Protein AF-A0AAP2KT95-F1 (afdb_monomer_lite)

Sequence (264 aa):
MSSPNLQEINRRLAAVGLPVNLNPQTAAKLKEAAPRERVLNALSRVEQANDAGARAFLDKTLQAAGLLGAANDAPPPQPVQQAPEPPPMDPEPAPPRDTRQNRSAQGNGQQQRARPPQHHVYGGKAALTFELDETTAGIPTVALDGANSVGERKYDWGSKVRIQFTTRELPVVAAVFLGIMPECSFQNHGPANDKGFSIAWQPERQAFFVKVWQGKGNLRAVPMPREDAFYVAQIVIRAIQQGSPARLDTAGTIACIRAFYGRS

Foldseek 3Di:
DDDDDQVRLQVLCVVLVNRFDDDVVLVVLLCVLDPPVLLVVLSVCCVPPVDPVSVVSNVVSCVSSVRPDDPDDDDDDDDDDDDDDDDDDDDDDDDDDDDDDDDPPPPPPPPPPPAFDKFKADDPFKIWMWTFDADPVRQTWIKIKMFTDPDDVRTDSVPIDIDTADLVCLLVLLCCLVVLDQKDKDFLDDPVRFKIKMWGQDPVVQWIWIWIAGHPPGIGIGTHHNVRSVSSSVSSLVSNLVNDPVNDDSVRSVVVSCVPRNPD

Structure (mmCIF, N/CA/C/O backbone):
data_AF-A0AAP2KT95-F1
#
_entry.id   AF-A0AAP2KT95-F1
#
loop_
_atom_site.group_PDB
_atom_site.id
_atom_site.type_symbol
_atom_site.label_atom_id
_atom_site.label_alt_id
_atom_site.label_comp_id
_atom_site.label_asym_id
_atom_site.label_entity_id
_atom_site.label_seq_id
_atom_site.pdbx_PDB_ins_code
_atom_site.Cartn_x
_atom_site.Cartn_y
_atom_site.Cartn_z
_atom_site.occupancy
_atom_site.B_iso_or_equiv
_atom_site.auth_seq_id
_atom_site.auth_comp_id
_atom_site.auth_asym_id
_atom_site.auth_atom_id
_atom_site.pdbx_PDB_model_num
ATOM 1 N N . MET A 1 1 ? -33.988 -37.207 6.143 1.00 45.59 1 MET A N 1
ATOM 2 C CA . MET A 1 1 ? -32.554 -36.972 5.864 1.00 45.59 1 MET A CA 1
ATOM 3 C C . MET A 1 1 ? -31.784 -37.240 7.145 1.00 45.59 1 MET A C 1
ATOM 5 O O . MET A 1 1 ? -32.067 -36.588 8.142 1.00 45.59 1 MET A O 1
ATOM 9 N N . SER A 1 2 ? -30.906 -38.243 7.162 1.00 50.22 2 SER A N 1
ATOM 10 C CA . SER A 1 2 ? -30.147 -38.615 8.363 1.00 50.22 2 SER A CA 1
ATOM 11 C C . SER A 1 2 ? -29.224 -37.473 8.783 1.00 50.22 2 SER A C 1
ATOM 13 O O . SER A 1 2 ? -28.498 -36.929 7.951 1.00 50.22 2 SER A O 1
ATOM 15 N N . SER A 1 3 ? -29.261 -37.082 10.058 1.00 61.41 3 SER A N 1
ATOM 16 C CA . SER A 1 3 ? -28.379 -36.034 10.573 1.00 61.41 3 SER A CA 1
ATOM 17 C C . SER A 1 3 ? -26.913 -36.455 10.397 1.00 61.41 3 SER A C 1
ATOM 19 O O . SER A 1 3 ? -26.565 -37.574 10.781 1.00 61.41 3 SER A O 1
ATOM 21 N N . PRO A 1 4 ? -26.038 -35.592 9.847 1.00 71.31 4 PRO A N 1
ATOM 22 C CA . PRO A 1 4 ? -24.641 -35.947 9.615 1.00 71.31 4 PRO A CA 1
ATOM 23 C C . PRO A 1 4 ? -23.955 -36.290 10.941 1.00 71.31 4 PRO A C 1
ATOM 25 O O . PRO A 1 4 ? -24.127 -35.578 11.936 1.00 71.31 4 PRO A O 1
ATOM 28 N N . ASN A 1 5 ? -23.204 -37.393 10.967 1.00 81.25 5 ASN A N 1
ATOM 29 C CA . ASN A 1 5 ? -22.424 -37.807 12.134 1.00 81.25 5 ASN A CA 1
ATOM 30 C C . ASN A 1 5 ? -21.192 -36.887 12.324 1.00 81.25 5 ASN A C 1
ATOM 32 O O . ASN A 1 5 ? -20.892 -36.047 11.477 1.00 81.25 5 ASN A O 1
ATOM 36 N N . LEU A 1 6 ? -20.491 -36.987 13.459 1.00 77.62 6 LEU A N 1
ATOM 37 C CA . LEU A 1 6 ? -19.371 -36.078 13.771 1.00 77.62 6 LEU A CA 1
ATOM 38 C C . LEU A 1 6 ? -18.201 -36.194 12.781 1.00 77.62 6 LEU A C 1
ATOM 40 O O . LEU A 1 6 ? -17.580 -35.185 12.457 1.00 77.62 6 LEU A O 1
ATOM 44 N N . GLN A 1 7 ? -17.938 -37.396 12.259 1.00 76.38 7 GLN A N 1
ATOM 45 C CA . GLN A 1 7 ? -16.903 -37.617 11.246 1.00 76.38 7 GLN A CA 1
ATOM 46 C C . GLN A 1 7 ? -17.234 -36.888 9.938 1.00 76.38 7 GLN A C 1
ATOM 48 O O . GLN A 1 7 ? -16.360 -36.259 9.344 1.00 76.38 7 GLN A O 1
ATOM 53 N N . GLU A 1 8 ? 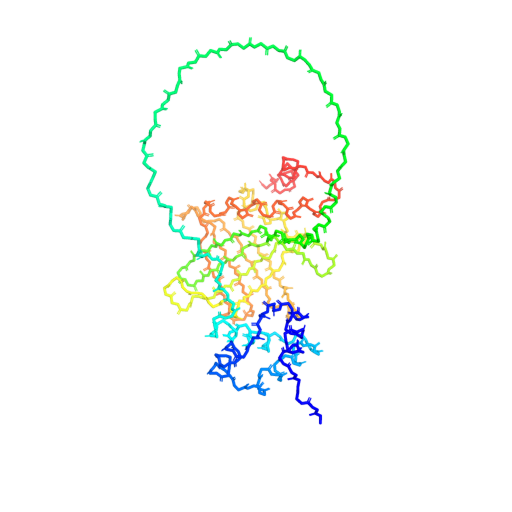-18.504 -36.901 9.537 1.00 78.38 8 GLU A N 1
ATOM 54 C CA . GLU A 1 8 ? -18.981 -36.191 8.353 1.00 78.38 8 GLU A CA 1
ATOM 55 C C . GLU A 1 8 ? -18.841 -34.670 8.503 1.00 78.38 8 GLU A C 1
ATOM 57 O O . GLU A 1 8 ? -18.412 -33.985 7.576 1.00 78.38 8 GLU A O 1
ATOM 62 N N . ILE A 1 9 ? -19.134 -34.133 9.690 1.00 79.62 9 ILE A N 1
ATOM 63 C CA . ILE A 1 9 ? -18.979 -32.700 9.977 1.00 79.62 9 ILE A CA 1
ATOM 64 C C . ILE A 1 9 ? -17.497 -32.295 9.945 1.00 79.62 9 ILE A C 1
ATOM 66 O O . ILE A 1 9 ? -17.172 -31.271 9.351 1.00 79.62 9 ILE A O 1
ATOM 70 N N . ASN A 1 10 ? -16.593 -33.107 10.506 1.00 77.81 10 ASN A N 1
ATOM 71 C CA . ASN A 1 10 ? -15.149 -32.848 10.441 1.00 77.81 10 ASN A CA 1
ATOM 72 C C . ASN A 1 10 ? -14.631 -32.841 9.002 1.00 77.81 10 ASN A C 1
ATOM 74 O O . ASN A 1 10 ? -13.861 -31.958 8.632 1.00 77.81 10 ASN A O 1
ATOM 78 N N . ARG A 1 11 ? -15.084 -33.789 8.172 1.00 81.06 11 ARG A N 1
ATOM 79 C CA . ARG A 1 11 ? -14.712 -33.851 6.754 1.00 81.06 11 ARG A CA 1
ATOM 80 C C . ARG A 1 11 ? -15.143 -32.591 6.006 1.00 81.06 11 ARG A C 1
ATOM 82 O O . ARG A 1 11 ? -14.359 -32.030 5.247 1.00 81.06 11 ARG A O 1
ATOM 89 N N . ARG A 1 12 ? -16.370 -32.134 6.247 1.00 82.00 12 ARG A N 1
ATOM 90 C CA . ARG A 1 12 ? -16.926 -30.927 5.627 1.00 82.00 12 ARG A CA 1
ATOM 91 C C . ARG A 1 12 ? -16.227 -29.651 6.100 1.00 82.00 12 ARG A C 1
ATOM 93 O O . ARG A 1 12 ? -15.880 -28.805 5.284 1.00 82.00 12 ARG A O 1
ATOM 100 N N . LEU A 1 13 ? -15.929 -29.544 7.395 1.00 80.31 13 LEU A N 1
ATOM 101 C CA . LEU A 1 13 ? -15.146 -28.432 7.945 1.00 80.31 13 LEU A CA 1
ATOM 102 C C . LEU A 1 13 ? -13.721 -28.400 7.368 1.00 80.31 13 LEU A C 1
ATOM 104 O O . LEU A 1 13 ? -13.250 -27.342 6.953 1.00 80.31 13 LEU A O 1
ATOM 108 N N . ALA A 1 14 ? -13.070 -29.556 7.232 1.00 78.56 14 ALA A N 1
ATOM 109 C CA . ALA A 1 14 ? -11.768 -29.657 6.578 1.00 78.56 14 ALA A CA 1
ATOM 110 C C . ALA A 1 14 ? -11.824 -29.267 5.088 1.00 78.56 14 ALA A C 1
ATOM 112 O O . ALA A 1 14 ? -10.927 -28.572 4.615 1.00 78.56 14 ALA A O 1
ATOM 113 N N . ALA A 1 15 ? -12.886 -29.645 4.365 1.00 77.06 15 ALA A N 1
ATOM 114 C CA . ALA A 1 15 ? -13.078 -29.290 2.955 1.00 77.06 15 ALA A CA 1
ATOM 115 C C . ALA A 1 15 ? -13.217 -27.775 2.739 1.00 77.06 15 ALA A C 1
ATOM 117 O O . ALA A 1 15 ? -12.754 -27.252 1.728 1.00 77.06 15 ALA A O 1
ATOM 118 N N . VAL A 1 16 ? -13.780 -27.054 3.714 1.00 76.75 16 VAL A N 1
ATOM 119 C CA . VAL A 1 16 ? -13.810 -25.586 3.705 1.00 76.75 16 VAL A CA 1
ATOM 120 C C . VAL A 1 16 ? -12.562 -24.966 4.342 1.00 76.75 16 VAL A C 1
ATOM 122 O O . VAL A 1 16 ? -12.533 -23.762 4.553 1.00 76.75 16 VAL A O 1
ATOM 125 N N . GLY A 1 17 ? -11.501 -25.720 4.635 1.00 72.50 17 GLY A N 1
ATOM 126 C CA . GLY A 1 17 ? -10.245 -25.180 5.173 1.00 72.50 17 GLY A CA 1
ATOM 127 C C . GLY A 1 17 ? -10.292 -24.812 6.660 1.00 72.50 17 GLY A C 1
ATOM 128 O O . GLY A 1 17 ? -9.500 -23.984 7.101 1.00 72.50 17 GLY A O 1
ATOM 129 N N . LEU A 1 18 ? -11.208 -25.416 7.422 1.00 78.75 18 LEU A N 1
ATOM 130 C CA . LEU A 1 18 ? -11.305 -25.326 8.882 1.00 78.75 18 LEU A CA 1
ATOM 131 C C . LEU A 1 18 ? -11.021 -26.705 9.499 1.00 78.75 18 LEU A C 1
ATOM 133 O O . LEU A 1 18 ? -11.955 -27.411 9.885 1.00 78.75 18 LEU A O 1
ATOM 137 N N . PRO A 1 19 ? -9.751 -27.149 9.561 1.00 72.38 19 PRO A N 1
ATOM 138 C CA . PRO A 1 19 ? -9.420 -28.459 10.101 1.00 72.38 19 PRO A CA 1
ATOM 139 C C . PRO A 1 19 ? -9.606 -28.457 11.622 1.00 72.38 19 PRO A C 1
ATOM 141 O O . PRO A 1 19 ? -8.730 -28.038 12.374 1.00 72.38 19 PRO A O 1
ATOM 144 N N . VAL A 1 20 ? -10.761 -28.937 12.076 1.00 76.25 20 VAL A N 1
ATOM 145 C CA . VAL A 1 20 ? -11.059 -29.153 13.495 1.00 76.25 20 VAL A CA 1
ATOM 146 C C . VAL A 1 20 ? -11.324 -30.627 13.758 1.00 76.25 20 VAL A C 1
ATOM 148 O O . VAL A 1 20 ? -11.855 -31.343 12.910 1.00 76.25 20 VAL A O 1
ATOM 151 N N . ASN A 1 21 ? -10.958 -31.085 14.952 1.00 76.44 21 ASN A N 1
ATOM 152 C CA . ASN A 1 21 ? -11.236 -32.445 15.392 1.00 76.44 21 ASN A CA 1
ATOM 153 C C . ASN A 1 21 ? -12.423 -32.444 16.363 1.00 76.44 21 ASN A C 1
ATOM 155 O O . ASN A 1 21 ? -12.238 -32.386 17.579 1.00 76.44 21 ASN A O 1
ATOM 159 N N . LEU A 1 22 ? -13.650 -32.482 15.829 1.00 77.06 22 LEU A N 1
ATOM 160 C CA . LEU A 1 22 ? -14.849 -32.647 16.647 1.00 77.06 22 LEU A CA 1
ATOM 161 C C . LEU A 1 22 ? -14.957 -34.095 17.132 1.00 77.06 22 LEU A C 1
ATOM 163 O O . LEU A 1 22 ? -15.284 -35.010 16.377 1.00 77.06 22 LEU A O 1
ATOM 167 N N . ASN A 1 23 ? -14.725 -34.268 18.423 1.00 79.56 23 ASN A N 1
ATOM 168 C CA . ASN A 1 23 ? -15.052 -35.439 19.227 1.00 79.56 23 ASN A CA 1
ATOM 169 C C . ASN A 1 23 ? -16.277 -35.122 20.124 1.00 79.56 23 ASN A C 1
ATOM 171 O O . ASN A 1 23 ? -16.727 -33.975 20.167 1.00 79.56 23 ASN A O 1
ATOM 175 N N . PRO A 1 24 ? -16.854 -36.091 20.856 1.00 74.31 24 PRO A N 1
ATOM 176 C CA . PRO A 1 24 ? -18.034 -35.837 21.691 1.00 74.31 24 PRO A CA 1
ATOM 177 C C . PRO A 1 24 ? -17.865 -34.699 22.719 1.00 74.31 24 PRO A C 1
ATOM 179 O O . PRO A 1 24 ? -18.823 -33.978 22.989 1.00 74.31 24 PRO A O 1
ATOM 182 N N . GLN A 1 25 ? -16.652 -34.492 23.242 1.00 70.31 25 GLN A N 1
ATOM 183 C CA . GLN A 1 25 ? -16.337 -33.462 24.242 1.00 70.31 25 GLN A CA 1
ATOM 184 C C . GLN A 1 25 ? -16.260 -32.057 23.620 1.00 70.31 25 GLN A C 1
ATOM 186 O O . GLN A 1 25 ? -16.824 -31.098 24.138 1.00 70.31 25 GLN A O 1
ATOM 191 N N . THR A 1 26 ? -15.606 -31.928 22.470 1.00 74.19 26 THR A N 1
ATOM 192 C CA . THR A 1 26 ? -15.491 -30.666 21.715 1.00 74.19 26 THR A CA 1
ATOM 193 C C . THR A 1 26 ? -16.794 -30.305 21.005 1.00 74.19 26 THR A C 1
ATOM 195 O O . THR A 1 26 ? -17.131 -29.130 20.894 1.00 74.19 26 THR A O 1
ATOM 198 N N . ALA A 1 27 ? -17.594 -31.300 20.615 1.00 74.38 27 ALA A N 1
ATOM 199 C CA . ALA A 1 27 ? -18.950 -31.097 20.121 1.00 74.38 27 ALA A CA 1
ATOM 200 C C . ALA A 1 27 ? -19.897 -30.553 21.207 1.00 74.38 27 ALA A C 1
ATOM 202 O O . ALA A 1 27 ? -20.825 -29.821 20.871 1.00 74.38 27 ALA A O 1
ATOM 203 N N . ALA A 1 28 ? -19.679 -30.879 22.488 1.00 74.38 28 ALA A N 1
ATOM 204 C CA . ALA A 1 28 ? -20.425 -30.283 23.598 1.00 74.38 28 ALA A CA 1
ATOM 205 C C . ALA A 1 28 ? -20.071 -28.796 23.770 1.00 74.38 28 ALA A C 1
ATOM 207 O O . ALA A 1 28 ? -20.968 -27.959 23.752 1.00 74.38 28 ALA A O 1
ATOM 208 N N . LYS A 1 29 ? -18.774 -28.456 23.768 1.00 75.62 29 LYS A N 1
ATOM 209 C CA . LYS A 1 29 ? -18.297 -27.058 23.781 1.00 75.62 29 LYS A CA 1
ATOM 210 C C . LYS A 1 29 ? -18.796 -26.252 22.577 1.00 75.62 29 LYS A C 1
ATOM 212 O O . LYS A 1 29 ? -19.160 -25.088 22.694 1.00 75.62 29 LYS A O 1
ATOM 217 N N . LEU A 1 30 ? -18.873 -26.884 21.404 1.00 77.38 30 LEU A N 1
ATOM 218 C CA . LEU A 1 30 ? -19.418 -26.247 20.206 1.00 77.38 30 LEU A CA 1
ATOM 219 C C . LEU A 1 30 ? -20.927 -25.983 20.321 1.00 77.38 30 LEU A C 1
ATOM 221 O O . LEU A 1 30 ? -21.394 -24.952 19.845 1.00 77.38 30 LEU A O 1
ATOM 225 N N . LYS A 1 31 ? -21.684 -26.882 20.966 1.00 79.25 31 LYS A N 1
ATOM 226 C CA . LYS A 1 31 ? -23.115 -26.674 21.245 1.00 79.25 31 LYS A CA 1
ATOM 227 C C . LYS A 1 31 ? -23.355 -25.522 22.221 1.00 79.25 31 LYS A C 1
ATOM 229 O O . LYS A 1 31 ? -24.361 -24.835 22.075 1.00 79.25 31 LYS A O 1
ATOM 234 N N . GLU A 1 32 ? -22.453 -25.313 23.178 1.00 75.56 32 GLU A N 1
ATOM 235 C CA . GLU A 1 32 ? -22.491 -24.160 24.090 1.00 75.56 32 GLU A CA 1
ATOM 236 C C . GLU A 1 32 ? -22.240 -22.842 23.341 1.00 75.56 32 GLU A C 1
ATOM 238 O O . GLU A 1 32 ? -22.872 -21.832 23.643 1.00 75.56 32 GLU A O 1
ATOM 243 N N . ALA A 1 33 ? -21.377 -22.857 22.318 1.00 72.75 33 ALA A N 1
ATOM 244 C CA . ALA A 1 33 ? -21.069 -21.682 21.502 1.00 72.75 33 ALA A CA 1
ATOM 245 C C . ALA A 1 33 ? -22.145 -21.362 20.442 1.00 72.75 33 ALA A C 1
ATOM 247 O O . ALA A 1 33 ? -22.408 -20.188 20.166 1.00 72.75 33 ALA A O 1
ATOM 248 N N . ALA A 1 34 ? -22.767 -22.374 19.825 1.00 78.69 34 ALA A N 1
ATOM 249 C CA . ALA A 1 34 ? -23.879 -22.181 18.894 1.00 78.69 34 ALA A CA 1
ATOM 250 C C . ALA A 1 34 ? -24.763 -23.434 18.716 1.00 78.69 34 ALA A C 1
ATOM 252 O O . ALA A 1 34 ? -24.266 -24.564 18.722 1.00 78.69 34 ALA A O 1
ATOM 253 N N . PRO A 1 35 ? -26.068 -23.259 18.415 1.00 80.31 35 PRO A N 1
ATOM 254 C CA . PRO A 1 35 ? -26.949 -24.369 18.064 1.00 80.31 35 PRO A CA 1
ATOM 255 C C . PRO A 1 35 ? -26.437 -25.146 16.845 1.00 80.31 35 PRO A C 1
ATOM 257 O O . PRO A 1 35 ? -26.054 -24.556 15.830 1.00 80.31 35 PRO A O 1
ATOM 260 N N . ARG A 1 36 ? -26.502 -26.483 16.911 1.00 77.62 36 ARG A N 1
ATOM 261 C CA . ARG A 1 36 ? -26.002 -27.400 15.866 1.00 77.62 36 ARG A CA 1
ATOM 262 C C . ARG A 1 36 ? -26.537 -27.069 14.469 1.00 77.62 36 ARG A C 1
ATOM 264 O O . ARG A 1 36 ? -25.778 -27.084 13.506 1.00 77.62 36 ARG A O 1
ATOM 271 N N . GLU A 1 37 ? -27.824 -26.759 14.354 1.00 77.94 37 GLU A N 1
ATOM 272 C CA . GLU A 1 37 ? -28.467 -26.422 13.075 1.00 77.94 37 GLU A CA 1
ATOM 273 C C . GLU A 1 37 ? -27.867 -25.169 12.443 1.00 77.94 37 GLU A C 1
ATOM 275 O O . GLU A 1 37 ? -27.657 -25.103 11.235 1.00 77.94 37 GLU A O 1
ATOM 280 N N . ARG A 1 38 ? -27.506 -24.192 13.276 1.00 77.62 38 ARG A N 1
ATOM 281 C CA . ARG A 1 38 ? -26.916 -22.934 12.834 1.00 77.62 38 ARG A CA 1
ATOM 282 C C . ARG A 1 38 ? -25.501 -23.140 12.285 1.00 77.62 38 ARG A C 1
ATOM 284 O O . ARG A 1 38 ? -25.145 -22.523 11.285 1.00 77.62 38 ARG A O 1
ATOM 291 N N . VAL A 1 39 ? -24.735 -24.055 12.885 1.00 81.44 39 VAL A N 1
ATOM 292 C CA . VAL A 1 39 ? -23.413 -24.482 12.392 1.00 81.44 39 VAL A CA 1
ATOM 293 C C . VAL A 1 39 ? -23.537 -25.234 11.063 1.00 81.44 39 VAL A C 1
ATOM 295 O O . VAL A 1 39 ? -22.799 -24.941 10.128 1.00 81.44 39 VAL A O 1
ATOM 298 N N . LEU A 1 40 ? -24.503 -26.150 10.934 1.00 82.06 40 LEU A N 1
ATOM 299 C CA . LEU A 1 40 ? -24.726 -26.907 9.693 1.00 82.06 40 LEU A CA 1
ATOM 300 C C . LEU A 1 40 ? -25.229 -26.025 8.538 1.00 82.06 40 LEU A C 1
ATOM 302 O O . LEU A 1 40 ? -24.807 -26.209 7.393 1.00 82.06 40 LEU A O 1
ATOM 306 N N . ASN A 1 41 ? -26.088 -25.048 8.833 1.00 78.06 41 ASN A N 1
ATOM 307 C CA . ASN A 1 41 ? -26.569 -24.079 7.848 1.00 78.06 41 ASN A CA 1
ATOM 308 C C . ASN A 1 41 ? -25.445 -23.148 7.385 1.00 78.06 41 ASN A C 1
ATOM 310 O O . ASN A 1 41 ? -25.318 -22.893 6.189 1.00 78.06 41 ASN A O 1
ATOM 314 N N . ALA A 1 42 ? -24.595 -22.680 8.304 1.00 79.25 42 ALA A N 1
ATOM 315 C CA . ALA A 1 42 ? -23.420 -21.896 7.943 1.00 79.25 42 ALA A CA 1
ATOM 316 C C . ALA A 1 42 ? -22.439 -22.713 7.087 1.00 79.25 42 ALA A C 1
ATOM 318 O O . ALA A 1 42 ? -22.002 -22.236 6.046 1.00 79.25 42 ALA A O 1
ATOM 319 N N . LEU A 1 43 ? -22.172 -23.970 7.454 1.00 83.19 43 LEU A N 1
ATOM 320 C CA . LEU A 1 43 ? -21.305 -24.869 6.688 1.00 83.19 43 LEU A CA 1
ATOM 321 C C . LEU A 1 43 ? -21.812 -25.091 5.260 1.00 83.19 43 LEU A C 1
ATOM 323 O O . LEU A 1 43 ? -21.052 -24.956 4.307 1.00 83.19 43 LEU A O 1
ATOM 327 N N . SER A 1 44 ? -23.114 -25.332 5.104 1.00 82.38 44 SER A N 1
ATOM 328 C CA . SER A 1 44 ? -23.723 -25.535 3.784 1.00 82.38 44 SER A CA 1
ATOM 329 C C . SER A 1 44 ? -23.662 -24.267 2.917 1.00 82.38 44 SER A C 1
ATOM 331 O O . SER A 1 44 ? -23.437 -24.356 1.714 1.00 82.38 44 SER A O 1
ATOM 333 N N . ARG A 1 45 ? -23.790 -23.074 3.517 1.00 79.25 45 ARG A N 1
ATOM 334 C CA . ARG A 1 45 ? -23.645 -21.789 2.806 1.00 79.25 45 ARG A CA 1
ATOM 335 C C . ARG A 1 45 ? -22.209 -21.506 2.370 1.00 79.25 45 ARG A C 1
ATOM 337 O O . ARG A 1 45 ? -22.005 -20.956 1.290 1.00 79.25 45 ARG A O 1
ATOM 344 N N . VAL A 1 46 ? -21.219 -21.893 3.176 1.00 82.38 46 VAL A N 1
ATOM 345 C CA . VAL A 1 46 ? -19.805 -21.785 2.786 1.00 82.38 46 VAL A CA 1
ATOM 346 C C . VAL A 1 46 ? -19.492 -22.740 1.633 1.00 82.38 46 VAL A C 1
ATOM 348 O O . VAL A 1 46 ? -18.835 -22.331 0.684 1.00 82.38 46 VAL A O 1
ATOM 351 N N . GLU A 1 47 ? -20.004 -23.971 1.663 1.00 80.06 47 GLU A N 1
ATOM 352 C CA . GLU A 1 47 ? -19.781 -24.953 0.591 1.00 80.06 47 GLU A CA 1
ATOM 353 C C . GLU A 1 47 ? -20.433 -24.554 -0.740 1.00 80.06 47 GLU A C 1
ATOM 355 O O . GLU A 1 47 ? -19.826 -24.727 -1.793 1.00 80.06 47 GLU A O 1
ATOM 360 N N . GLN A 1 48 ? -21.662 -24.030 -0.708 1.00 75.25 48 GLN A N 1
ATOM 361 C CA . GLN A 1 48 ? -22.426 -23.741 -1.928 1.00 75.25 48 GLN A CA 1
ATOM 362 C C . GLN A 1 48 ? -22.110 -22.376 -2.541 1.00 75.25 48 GLN A C 1
ATOM 364 O O . GLN A 1 48 ? -22.107 -22.240 -3.761 1.00 75.25 48 GLN A O 1
ATOM 369 N N . ALA A 1 49 ? -21.885 -21.358 -1.708 1.00 71.06 49 ALA A N 1
ATOM 370 C CA . ALA A 1 49 ? -21.811 -19.967 -2.153 1.00 71.06 49 ALA A CA 1
ATOM 371 C C . ALA A 1 49 ? -20.510 -19.259 -1.746 1.00 71.06 49 ALA A C 1
ATOM 373 O O . ALA A 1 49 ? -20.380 -18.061 -1.989 1.00 71.06 49 ALA A O 1
ATOM 374 N N . ASN A 1 50 ? -19.566 -19.968 -1.107 1.00 73.44 50 ASN A N 1
ATOM 375 C CA . ASN A 1 50 ? -18.355 -19.386 -0.514 1.00 73.44 50 ASN A CA 1
ATOM 376 C C . ASN A 1 50 ? -18.668 -18.134 0.333 1.00 73.44 50 ASN A C 1
ATOM 378 O O . ASN A 1 50 ? -17.979 -17.115 0.274 1.00 73.44 50 ASN A O 1
ATOM 382 N N . ASP A 1 51 ? -19.772 -18.203 1.083 1.00 78.00 51 ASP A N 1
ATOM 383 C CA . ASP A 1 51 ? -20.345 -17.076 1.811 1.00 78.00 51 ASP A CA 1
ATOM 384 C C . ASP A 1 51 ? -19.404 -16.608 2.934 1.00 78.00 51 ASP A C 1
ATOM 386 O O . ASP A 1 51 ? -19.201 -17.294 3.942 1.00 78.00 51 ASP A O 1
ATOM 390 N N . ALA A 1 52 ? -18.845 -15.409 2.763 1.00 67.69 52 ALA A N 1
ATOM 391 C CA . ALA A 1 52 ? -17.894 -14.813 3.696 1.00 67.69 52 ALA A CA 1
ATOM 392 C C . ALA A 1 52 ? -18.485 -14.591 5.102 1.00 67.69 52 ALA A C 1
ATOM 394 O O . ALA A 1 52 ? -17.771 -14.719 6.098 1.00 67.69 52 ALA A O 1
ATOM 395 N N . GLY A 1 53 ? -19.788 -14.306 5.205 1.00 68.12 53 GLY A N 1
ATOM 396 C CA . GLY A 1 53 ? -20.471 -14.115 6.485 1.00 68.12 53 GLY A CA 1
ATOM 397 C C . GLY A 1 53 ? -20.683 -15.434 7.226 1.00 68.12 53 GLY A C 1
ATOM 398 O O . GLY A 1 53 ? -20.469 -15.515 8.438 1.00 68.12 53 GLY A O 1
ATOM 399 N N . ALA A 1 54 ? -21.039 -16.493 6.497 1.00 76.19 54 ALA A N 1
ATOM 400 C CA . ALA A 1 54 ? -21.140 -17.838 7.057 1.00 76.19 54 ALA A CA 1
ATOM 401 C C . ALA A 1 54 ? -19.768 -18.368 7.511 1.00 76.19 54 ALA A C 1
ATOM 403 O O . ALA A 1 54 ? -19.672 -19.000 8.565 1.00 76.19 54 ALA A O 1
ATOM 404 N N . ARG A 1 55 ? -18.700 -18.043 6.774 1.00 82.25 55 ARG A N 1
ATOM 405 C CA . ARG A 1 55 ? -17.325 -18.405 7.135 1.00 82.25 55 ARG A CA 1
ATOM 406 C C . ARG A 1 55 ? -16.846 -17.687 8.396 1.00 82.25 55 ARG A C 1
ATOM 408 O O . ARG A 1 55 ? -16.404 -18.348 9.329 1.00 82.25 55 ARG A O 1
ATOM 415 N N . ALA A 1 56 ? -17.051 -16.372 8.482 1.00 77.31 56 ALA A N 1
ATOM 416 C CA . ALA A 1 56 ? -16.725 -15.593 9.677 1.00 77.31 56 ALA A CA 1
ATOM 417 C C . ALA A 1 56 ? -17.499 -16.068 10.923 1.00 77.31 56 ALA A C 1
ATOM 419 O O . ALA A 1 56 ? -16.965 -16.073 12.034 1.00 77.31 56 ALA A O 1
ATOM 420 N N . PHE A 1 57 ? -18.753 -16.500 10.750 1.00 83.88 57 PHE A N 1
ATOM 421 C CA . PHE A 1 57 ? -19.529 -17.112 11.827 1.00 83.88 57 PHE A CA 1
ATOM 422 C C . PHE A 1 57 ? -18.915 -18.439 12.298 1.00 83.88 57 PHE A C 1
ATOM 424 O O . PHE A 1 57 ? -18.800 -18.644 13.508 1.00 83.88 57 PHE A O 1
ATOM 431 N N . LEU A 1 58 ? -18.506 -19.322 11.378 1.00 85.12 58 LEU A N 1
ATOM 432 C CA . LEU A 1 58 ? -17.860 -20.593 11.724 1.00 85.12 58 LEU A CA 1
ATOM 433 C C . LEU A 1 58 ? -16.526 -20.369 12.442 1.00 85.12 58 LEU A C 1
ATOM 435 O O . LEU A 1 58 ? -16.326 -20.958 13.501 1.00 85.12 58 LEU A O 1
ATOM 439 N N . ASP A 1 59 ? -15.676 -19.470 11.942 1.00 81.88 59 ASP A N 1
ATOM 440 C CA . ASP A 1 59 ? -14.397 -19.120 12.574 1.00 81.88 59 ASP A CA 1
ATOM 441 C C . ASP A 1 59 ? -14.594 -18.631 14.010 1.00 81.88 59 ASP A C 1
ATOM 443 O O . ASP A 1 59 ? -13.999 -19.160 14.949 1.00 81.88 59 ASP A O 1
ATOM 447 N N . LYS A 1 60 ? -15.510 -17.676 14.207 1.00 82.19 60 LYS A N 1
ATOM 448 C CA . LYS A 1 60 ? -15.809 -17.122 15.532 1.00 82.19 60 LYS A CA 1
ATOM 449 C C . LYS A 1 60 ? -16.372 -18.173 16.486 1.00 82.19 60 LYS A C 1
ATOM 451 O O . LYS A 1 60 ? -16.023 -18.185 17.664 1.00 82.19 60 LYS A O 1
ATOM 456 N N . THR A 1 61 ? -17.244 -19.048 15.993 1.00 83.06 61 THR A N 1
ATOM 457 C CA . THR A 1 61 ? -17.883 -20.082 16.817 1.00 83.06 61 THR A CA 1
ATOM 458 C C . THR A 1 61 ? -16.879 -21.167 17.217 1.00 83.06 61 THR A C 1
ATOM 460 O O . THR A 1 61 ? -16.857 -21.592 18.370 1.00 83.06 61 THR A O 1
ATOM 463 N N . LEU A 1 62 ? -16.007 -21.584 16.296 1.00 83.31 62 LEU A N 1
ATOM 464 C CA . LEU A 1 62 ? -14.952 -22.564 16.566 1.00 83.31 62 LEU A CA 1
ATOM 465 C C . LEU A 1 62 ? -13.860 -21.998 17.484 1.00 83.31 62 LEU A C 1
ATOM 467 O O . LEU A 1 62 ? -13.369 -22.712 18.357 1.00 83.31 62 LEU A O 1
ATOM 471 N N . GLN A 1 63 ? -13.521 -20.715 17.342 1.00 82.44 63 GLN A N 1
ATOM 472 C CA . GLN A 1 63 ? -12.609 -20.021 18.249 1.00 82.44 63 GLN A CA 1
ATOM 473 C C . GLN A 1 63 ? -13.203 -19.887 19.658 1.00 82.44 63 GLN A C 1
ATOM 475 O O . GLN A 1 63 ? -12.518 -20.175 20.635 1.00 82.44 63 GLN A O 1
ATOM 480 N N . ALA A 1 64 ? -14.487 -19.530 19.778 1.00 75.25 64 ALA A N 1
ATOM 481 C CA . ALA A 1 64 ? -15.183 -19.470 21.067 1.00 75.25 64 ALA A CA 1
ATOM 482 C C . ALA A 1 64 ? -15.264 -20.843 21.758 1.00 75.25 64 ALA A C 1
ATOM 484 O O . ALA A 1 64 ? -15.186 -20.924 22.980 1.00 75.25 64 ALA A O 1
ATOM 485 N N . ALA A 1 65 ? -15.356 -21.926 20.981 1.00 75.69 65 ALA A N 1
ATOM 486 C CA . ALA A 1 65 ? -15.303 -23.296 21.488 1.00 75.69 65 ALA A CA 1
ATOM 487 C C . ALA A 1 65 ? -13.872 -23.781 21.827 1.00 75.69 65 ALA A C 1
ATOM 489 O O . ALA A 1 65 ? -13.705 -24.923 22.265 1.00 75.69 65 ALA A O 1
ATOM 490 N N . GLY A 1 66 ? -12.840 -22.948 21.620 1.00 73.12 66 GLY A N 1
ATOM 491 C CA . GLY A 1 66 ? -11.434 -23.288 21.866 1.00 73.12 66 GLY A CA 1
ATOM 492 C C . GLY A 1 66 ? -10.870 -24.330 20.897 1.00 73.12 66 GLY A C 1
ATOM 493 O O . GLY A 1 66 ? -9.924 -25.037 21.230 1.00 73.12 66 GLY A O 1
ATOM 494 N N . LEU A 1 67 ? -11.478 -24.472 19.715 1.00 73.75 67 LEU A N 1
ATOM 495 C CA . LEU A 1 67 ? -11.118 -25.482 18.711 1.00 73.75 67 LEU A CA 1
ATOM 496 C C . LEU A 1 67 ? -10.175 -24.941 17.634 1.00 73.75 67 LEU A C 1
ATOM 498 O O . LEU A 1 67 ? -9.646 -25.710 16.835 1.00 73.75 67 LEU A O 1
ATOM 502 N N . LEU A 1 68 ? -9.948 -23.627 17.634 1.00 62.94 68 LEU A N 1
ATOM 503 C CA . LEU A 1 68 ? -8.957 -22.942 16.817 1.00 62.94 68 LEU A CA 1
ATOM 504 C C . LEU A 1 68 ? -7.959 -22.245 17.753 1.00 62.94 68 LEU A C 1
ATOM 506 O O . LEU A 1 68 ? -8.221 -21.146 18.235 1.00 62.94 68 LEU A O 1
ATOM 510 N N . GLY A 1 69 ? -6.826 -22.912 18.009 1.00 43.06 69 GLY A N 1
ATOM 511 C CA . GLY A 1 69 ? -5.660 -22.346 18.698 1.00 43.06 69 GLY A CA 1
ATOM 512 C C . GLY A 1 69 ? -5.302 -22.987 20.046 1.00 43.06 69 GLY A C 1
ATOM 513 O O . GLY A 1 69 ? -5.785 -22.551 21.081 1.00 43.06 69 GLY A O 1
ATOM 514 N N . ALA A 1 70 ? -4.378 -23.955 20.017 1.00 33.09 70 ALA A N 1
ATOM 515 C CA . ALA A 1 70 ? -3.391 -24.225 21.070 1.00 33.09 70 ALA A CA 1
ATOM 516 C C . ALA A 1 70 ? -2.222 -25.016 20.448 1.00 33.09 70 ALA A C 1
ATOM 518 O O . ALA A 1 70 ? -2.103 -26.227 20.597 1.00 33.09 70 ALA A O 1
ATOM 519 N N . ALA A 1 71 ? -1.385 -24.323 19.676 1.00 35.59 71 ALA A N 1
ATOM 520 C CA . ALA A 1 71 ? -0.039 -24.776 19.343 1.00 35.59 71 ALA A CA 1
ATOM 521 C C . ALA A 1 71 ? 0.934 -23.860 20.093 1.00 35.59 71 ALA A C 1
ATOM 523 O O . ALA A 1 71 ? 1.424 -22.891 19.523 1.00 35.59 71 ALA A O 1
ATOM 524 N N . ASN A 1 72 ? 1.062 -24.093 21.401 1.00 35.41 72 ASN A N 1
ATOM 525 C CA . ASN A 1 72 ? 2.229 -23.801 22.240 1.00 35.41 72 ASN A CA 1
ATOM 526 C C . ASN A 1 72 ? 1.875 -24.117 23.698 1.00 35.41 72 ASN A C 1
ATOM 528 O O . ASN A 1 72 ? 1.356 -23.266 24.405 1.00 35.41 72 ASN A O 1
ATOM 532 N N . ASP A 1 73 ? 2.175 -25.347 24.108 1.00 29.16 73 ASP A N 1
ATOM 533 C CA . ASP A 1 73 ? 2.482 -25.725 25.489 1.00 29.16 73 ASP A CA 1
ATOM 534 C C . ASP A 1 73 ? 3.507 -26.865 25.398 1.00 29.16 73 ASP A C 1
ATOM 536 O O . ASP A 1 73 ? 3.172 -28.048 25.350 1.00 29.16 73 ASP A O 1
ATOM 540 N N . ALA A 1 74 ? 4.780 -26.492 25.262 1.00 30.59 74 ALA A N 1
ATOM 541 C CA . ALA A 1 74 ? 5.887 -27.395 25.554 1.00 30.59 74 ALA A CA 1
ATOM 542 C C . ALA A 1 74 ? 6.209 -27.260 27.058 1.00 30.59 74 ALA A C 1
ATOM 544 O O . ALA A 1 74 ? 6.281 -26.127 27.542 1.00 30.59 74 ALA A O 1
ATOM 545 N N . PRO A 1 75 ? 6.391 -28.358 27.818 1.00 35.56 75 PRO A N 1
ATOM 546 C CA . PRO A 1 75 ? 6.659 -28.280 29.255 1.00 35.56 75 PRO A CA 1
ATOM 547 C C . PRO A 1 75 ? 8.024 -27.626 29.549 1.00 35.56 75 PRO A C 1
ATOM 549 O O . PRO A 1 75 ? 8.944 -27.758 28.738 1.00 35.56 75 PRO A O 1
ATOM 552 N N . PRO A 1 76 ? 8.194 -26.957 30.706 1.00 36.31 76 PRO A N 1
ATOM 553 C CA . PRO A 1 76 ? 9.447 -26.296 31.067 1.00 36.31 76 PRO A CA 1
ATOM 554 C C . PRO A 1 76 ? 10.592 -27.307 31.290 1.00 36.31 76 PRO A C 1
ATOM 556 O O . PRO A 1 76 ? 10.343 -28.410 31.788 1.00 36.31 76 PRO A O 1
ATOM 559 N N . PRO A 1 77 ? 11.850 -26.955 30.956 1.00 34.03 77 PRO A N 1
ATOM 560 C CA . PRO A 1 77 ? 12.996 -27.837 31.157 1.00 34.03 77 PRO A CA 1
ATOM 561 C C . PRO A 1 77 ? 13.316 -28.001 32.651 1.00 34.03 77 PRO A C 1
ATOM 563 O O . PRO A 1 77 ? 13.362 -27.033 33.408 1.00 34.03 77 PRO A O 1
ATOM 566 N N . GLN A 1 78 ? 13.537 -29.250 33.066 1.00 35.28 78 GLN A N 1
ATOM 567 C CA . GLN A 1 78 ? 13.997 -29.617 34.408 1.00 35.28 78 GLN A CA 1
ATOM 568 C C . GLN A 1 78 ? 15.483 -29.243 34.616 1.00 35.28 78 GLN A C 1
ATOM 570 O O . GLN A 1 78 ? 16.235 -29.188 33.640 1.00 35.28 78 GLN A O 1
ATOM 575 N N . PRO A 1 79 ? 15.930 -28.994 35.864 1.00 31.05 79 PRO A N 1
ATOM 576 C CA . PRO A 1 79 ? 17.289 -28.545 36.147 1.00 31.05 79 PRO A CA 1
ATOM 577 C C . PRO A 1 79 ? 18.306 -29.681 35.976 1.00 31.05 79 PRO A C 1
ATOM 579 O O . PRO A 1 79 ? 18.158 -30.762 36.544 1.00 31.05 79 PRO A O 1
ATOM 582 N N . VAL A 1 80 ? 19.357 -29.413 35.202 1.00 32.97 80 VAL A N 1
ATOM 583 C CA . VAL A 1 80 ? 20.473 -30.335 34.953 1.00 32.97 80 VAL A CA 1
ATOM 584 C C . VAL A 1 80 ? 21.370 -30.398 36.196 1.00 32.97 80 VAL A C 1
ATOM 586 O O . VAL A 1 80 ? 21.947 -29.389 36.597 1.00 32.97 80 VAL A O 1
ATOM 589 N N . GLN A 1 81 ? 21.482 -31.575 36.817 1.00 33.12 81 GLN A N 1
ATOM 590 C CA . GLN A 1 81 ? 22.499 -31.872 37.832 1.00 33.12 81 GLN A CA 1
ATOM 591 C C . GLN A 1 81 ? 23.853 -32.131 37.151 1.00 33.12 81 GLN A C 1
ATOM 593 O O . GLN A 1 81 ? 23.927 -32.861 36.165 1.00 33.12 81 GLN A O 1
ATOM 598 N N . GLN A 1 82 ? 24.913 -31.516 37.682 1.00 35.66 82 GLN A N 1
ATOM 599 C CA . GLN A 1 82 ? 26.306 -31.663 37.244 1.00 35.66 82 GLN A CA 1
ATOM 600 C C . GLN A 1 82 ? 26.903 -33.022 37.652 1.00 35.66 82 GLN A C 1
ATOM 602 O O . GLN A 1 82 ? 26.758 -33.440 38.799 1.00 35.66 82 GLN A O 1
ATOM 607 N N . ALA A 1 83 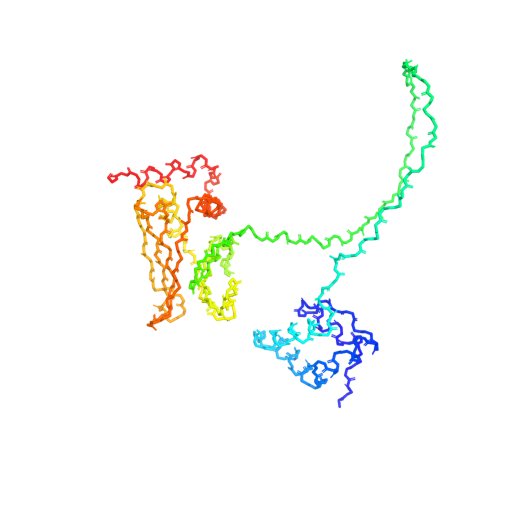? 27.651 -33.650 36.739 1.00 34.41 83 ALA A N 1
ATOM 608 C CA . ALA A 1 83 ? 28.655 -34.690 36.997 1.00 34.41 83 ALA A CA 1
ATOM 609 C C . ALA A 1 83 ? 29.672 -34.709 35.819 1.00 34.41 83 ALA A C 1
ATOM 611 O O . ALA A 1 83 ? 29.324 -34.233 34.740 1.00 34.41 83 ALA A O 1
ATOM 612 N N . PRO A 1 84 ? 30.925 -35.168 36.017 1.00 38.84 84 PRO A N 1
ATOM 613 C CA . PRO A 1 84 ? 32.131 -34.433 35.608 1.00 38.84 84 PRO A CA 1
ATOM 614 C C . PRO A 1 84 ? 32.724 -34.792 34.231 1.00 38.84 84 PRO A C 1
ATOM 616 O O . PRO A 1 84 ? 32.534 -35.893 33.720 1.00 38.84 84 PRO A O 1
ATOM 619 N N . GLU A 1 85 ? 33.490 -33.848 33.668 1.00 36.69 85 GLU A N 1
ATOM 620 C CA . GLU A 1 85 ? 34.293 -33.985 32.438 1.00 36.69 85 GLU A CA 1
ATOM 621 C C . GLU A 1 85 ? 35.430 -35.023 32.563 1.00 36.69 85 GLU A C 1
ATOM 623 O O . GLU A 1 85 ? 36.147 -35.024 33.568 1.00 36.69 85 GLU A O 1
ATOM 628 N N . PRO A 1 86 ? 35.682 -35.842 31.521 1.00 48.16 86 PRO A N 1
ATOM 629 C CA . PRO A 1 86 ? 36.963 -36.508 31.299 1.00 48.16 86 PRO A CA 1
ATOM 630 C C . PRO A 1 86 ? 37.893 -35.680 30.370 1.00 48.16 86 PRO A C 1
ATOM 632 O O . PRO A 1 86 ? 37.409 -34.864 29.586 1.00 48.16 86 PRO A O 1
ATOM 635 N N . PRO A 1 87 ? 39.228 -35.870 30.450 1.00 53.44 87 PRO A N 1
ATOM 636 C CA . PRO A 1 87 ? 40.231 -34.989 29.837 1.00 53.44 87 PRO A CA 1
ATOM 637 C C . PRO A 1 87 ? 40.449 -35.250 28.327 1.00 53.44 87 PRO A C 1
ATOM 639 O O . PRO A 1 87 ? 39.991 -36.272 27.811 1.00 53.44 87 PRO A O 1
ATOM 642 N N . PRO A 1 88 ? 41.164 -34.355 27.609 1.00 49.81 88 PRO A N 1
ATOM 643 C CA . PRO A 1 88 ? 41.237 -34.360 26.149 1.00 49.81 88 PRO A CA 1
ATOM 644 C C . PRO A 1 88 ? 42.400 -35.213 25.614 1.00 49.81 88 PRO A C 1
ATOM 646 O O . PRO A 1 88 ? 43.506 -35.165 26.150 1.00 49.81 88 PRO A O 1
ATOM 649 N N . MET A 1 89 ? 42.179 -35.924 24.504 1.00 40.59 89 MET A N 1
ATOM 650 C CA . MET A 1 89 ? 43.233 -36.378 23.584 1.00 40.59 89 MET A CA 1
ATOM 651 C C . MET A 1 89 ? 42.707 -36.357 22.138 1.00 40.59 89 MET A C 1
ATOM 653 O O . MET A 1 89 ? 41.710 -37.010 21.835 1.00 40.59 89 MET A O 1
ATOM 657 N N . ASP A 1 90 ? 43.385 -35.605 21.268 1.00 47.03 90 ASP A N 1
ATOM 658 C CA . ASP A 1 90 ? 43.241 -35.630 19.800 1.00 47.03 90 ASP A CA 1
ATOM 659 C C . ASP A 1 90 ? 44.093 -36.785 19.178 1.00 47.03 90 ASP A C 1
ATOM 661 O O . ASP A 1 90 ? 44.762 -37.507 19.918 1.00 47.03 90 ASP A O 1
ATOM 665 N N . PRO A 1 91 ? 44.166 -36.971 17.839 1.00 53.34 91 PRO A N 1
ATOM 666 C CA . PRO A 1 91 ? 43.221 -37.753 17.034 1.00 53.34 91 PRO A CA 1
ATOM 667 C C . PRO A 1 91 ? 43.929 -38.837 16.175 1.00 53.34 91 PRO A C 1
ATOM 669 O O . PRO A 1 91 ? 45.100 -38.703 15.830 1.00 53.34 91 PRO A O 1
ATOM 672 N N . GLU A 1 92 ? 43.222 -39.877 15.715 1.00 41.16 92 GLU A N 1
ATOM 673 C CA . GLU A 1 92 ? 43.768 -40.820 14.712 1.00 41.16 92 GLU A CA 1
ATOM 674 C C . GLU A 1 92 ? 42.742 -41.135 13.591 1.00 41.16 92 GLU A C 1
ATOM 676 O O . GLU A 1 92 ? 41.548 -41.248 13.893 1.00 41.16 92 GLU A O 1
ATOM 681 N N . PRO A 1 93 ? 43.140 -41.224 12.295 1.00 49.56 93 PRO A N 1
ATOM 682 C CA . PRO A 1 93 ? 42.205 -41.272 11.160 1.00 49.56 93 PRO A CA 1
ATOM 683 C C . PRO A 1 93 ? 41.910 -42.689 10.595 1.00 49.56 93 PRO A C 1
ATOM 685 O O . PRO A 1 93 ? 42.820 -43.493 10.467 1.00 49.56 93 PRO A O 1
ATOM 688 N N . ALA A 1 94 ? 40.628 -42.910 10.216 1.00 42.19 94 ALA A N 1
ATOM 689 C CA . ALA A 1 94 ? 39.958 -43.779 9.193 1.00 42.19 94 ALA A CA 1
ATOM 690 C C . ALA A 1 94 ? 40.636 -45.081 8.653 1.00 42.19 94 ALA A C 1
ATOM 692 O O . ALA A 1 94 ? 41.842 -45.051 8.429 1.00 42.19 94 ALA A O 1
ATOM 693 N N . PRO A 1 95 ? 39.916 -46.181 8.241 1.00 49.78 95 PRO A N 1
ATOM 694 C CA . PRO A 1 95 ? 38.822 -46.176 7.230 1.00 49.78 95 PRO A CA 1
ATOM 695 C C . PRO A 1 95 ? 37.777 -47.355 7.357 1.00 49.78 95 PRO A C 1
ATOM 697 O O . PRO A 1 95 ? 37.472 -47.757 8.473 1.00 49.78 95 PRO A O 1
ATOM 700 N N . PRO A 1 96 ? 37.165 -47.915 6.278 1.00 54.91 96 PRO A N 1
ATOM 701 C CA . PRO A 1 96 ? 35.833 -47.604 5.727 1.00 54.91 96 PRO A CA 1
ATOM 702 C C . PRO A 1 96 ? 34.819 -48.783 5.798 1.00 54.91 96 PRO A C 1
ATOM 704 O O . PRO A 1 96 ? 35.227 -49.927 5.983 1.00 54.91 96 PRO A O 1
ATOM 707 N N . ARG A 1 97 ? 33.518 -48.550 5.524 1.00 37.00 97 ARG A N 1
ATOM 708 C CA . ARG A 1 97 ? 32.677 -49.406 4.639 1.00 37.00 97 ARG A CA 1
ATOM 709 C C . ARG A 1 97 ? 31.203 -49.000 4.588 1.00 37.00 97 ARG A C 1
ATOM 711 O O . ARG A 1 97 ? 30.549 -48.789 5.601 1.00 37.00 97 ARG A O 1
ATOM 718 N N . ASP A 1 98 ? 30.704 -49.008 3.356 1.00 44.56 98 ASP A N 1
ATOM 719 C CA . ASP A 1 98 ? 29.303 -49.021 2.962 1.00 44.56 98 ASP A CA 1
ATOM 720 C C . ASP A 1 98 ? 28.459 -50.058 3.710 1.00 44.56 98 ASP A C 1
ATOM 722 O O . ASP A 1 98 ? 28.807 -51.239 3.784 1.00 44.56 98 ASP A O 1
ATOM 726 N N . THR A 1 99 ? 27.250 -49.665 4.109 1.00 41.03 99 THR A N 1
ATOM 727 C CA . THR A 1 99 ? 26.092 -50.566 4.024 1.00 41.03 99 THR A CA 1
ATOM 728 C C . THR A 1 99 ? 24.798 -49.778 3.824 1.00 41.03 99 THR A C 1
ATOM 730 O O . THR A 1 99 ? 24.255 -49.147 4.721 1.00 41.03 99 THR A O 1
ATOM 733 N N . ARG A 1 100 ? 24.363 -49.805 2.562 1.00 38.25 100 ARG A N 1
ATOM 734 C CA . ARG A 1 100 ? 22.995 -49.838 2.023 1.00 38.25 100 ARG A CA 1
ATOM 735 C C . ARG A 1 100 ? 21.809 -49.566 2.964 1.00 38.25 100 ARG A C 1
ATOM 737 O O . ARG A 1 100 ? 21.556 -50.304 3.904 1.00 38.25 100 ARG A O 1
ATOM 744 N N . GLN A 1 101 ? 20.968 -48.661 2.453 1.00 42.22 101 GLN A N 1
ATOM 745 C CA . GLN A 1 101 ? 19.513 -48.789 2.280 1.00 42.22 101 GLN A CA 1
ATOM 746 C C . GLN A 1 101 ? 18.673 -49.076 3.532 1.00 42.22 101 GLN A C 1
ATOM 748 O O . GLN A 1 101 ? 18.604 -50.191 4.029 1.00 42.22 101 GLN A O 1
ATOM 753 N N . ASN A 1 102 ? 17.818 -48.110 3.868 1.00 34.94 102 ASN A N 1
ATOM 754 C CA . ASN A 1 102 ? 16.385 -48.158 3.542 1.00 34.94 102 ASN A CA 1
ATOM 755 C C . ASN A 1 102 ? 15.575 -47.514 4.675 1.00 34.94 102 ASN A C 1
ATOM 757 O O . ASN A 1 102 ? 15.387 -48.105 5.738 1.00 34.94 102 ASN A O 1
ATOM 761 N N . ARG A 1 103 ? 15.034 -46.323 4.417 1.00 36.62 103 ARG A N 1
ATOM 762 C CA . ARG A 1 103 ? 13.664 -45.994 4.819 1.00 36.62 103 ARG A CA 1
ATOM 763 C C . ARG A 1 103 ? 13.202 -44.758 4.062 1.00 36.62 103 ARG A C 1
ATOM 765 O O . ARG A 1 103 ? 13.452 -43.620 4.442 1.00 36.62 103 ARG A O 1
ATOM 772 N N . SER A 1 104 ? 12.507 -45.029 2.968 1.00 44.84 104 SER A N 1
ATOM 773 C CA . SER A 1 104 ? 11.446 -44.190 2.435 1.00 44.84 104 SER A CA 1
ATOM 774 C C . SER A 1 104 ? 10.476 -43.814 3.561 1.00 44.84 104 SER A C 1
ATOM 776 O O . SER A 1 104 ? 9.532 -44.533 3.871 1.00 44.84 104 SER A O 1
ATOM 778 N N . ALA A 1 105 ? 10.709 -42.660 4.179 1.00 42.09 105 ALA A N 1
ATOM 779 C CA . ALA A 1 105 ? 9.670 -41.903 4.855 1.00 42.09 105 ALA A CA 1
ATOM 780 C C . ALA A 1 105 ? 9.172 -40.860 3.858 1.00 42.09 105 ALA A C 1
ATOM 782 O O . ALA A 1 105 ? 9.589 -39.704 3.845 1.00 42.09 105 ALA A O 1
ATOM 783 N N . GLN A 1 106 ? 8.294 -41.321 2.973 1.00 43.25 106 GLN A N 1
ATOM 784 C CA . GLN A 1 106 ? 7.430 -40.477 2.169 1.00 43.25 106 GLN A CA 1
ATOM 785 C C . GLN A 1 106 ? 6.433 -39.815 3.128 1.00 43.25 106 GLN A C 1
ATOM 787 O O . GLN A 1 106 ? 5.306 -40.265 3.312 1.00 43.25 106 GLN A O 1
ATOM 792 N N . GLY A 1 107 ? 6.901 -38.783 3.827 1.00 35.81 107 GLY A N 1
ATOM 793 C CA . GLY A 1 107 ? 6.046 -37.856 4.540 1.00 35.81 107 GLY A CA 1
ATOM 794 C C . GLY A 1 107 ? 5.383 -36.967 3.504 1.00 35.81 107 GLY A C 1
ATOM 795 O O . GLY A 1 107 ? 6.064 -36.200 2.827 1.00 35.81 107 GLY A O 1
ATOM 796 N N . ASN A 1 108 ? 4.063 -37.086 3.368 1.00 38.66 108 ASN A N 1
ATOM 797 C CA . ASN A 1 108 ? 3.220 -36.097 2.704 1.00 38.66 108 ASN A CA 1
ATOM 798 C C . ASN A 1 108 ? 3.416 -34.741 3.399 1.00 38.66 108 ASN A C 1
ATOM 800 O O . ASN A 1 108 ? 2.675 -34.372 4.309 1.00 38.66 108 ASN A O 1
ATOM 804 N N . GLY A 1 109 ? 4.444 -34.008 2.982 1.00 38.66 109 GLY A N 1
ATOM 805 C CA . GLY A 1 109 ? 4.644 -32.620 3.334 1.00 38.66 109 GLY A CA 1
ATOM 806 C C . GLY A 1 109 ? 3.590 -31.804 2.612 1.00 38.66 109 GLY A C 1
ATOM 807 O O . GLY A 1 109 ? 3.806 -31.364 1.485 1.00 38.66 109 GLY A O 1
ATOM 808 N N . GLN A 1 110 ? 2.445 -31.590 3.259 1.00 42.50 110 GLN A N 1
ATOM 809 C CA . GLN A 1 110 ? 1.677 -30.377 3.018 1.00 42.50 110 GLN A CA 1
ATOM 810 C C . GLN A 1 110 ? 2.635 -29.222 3.313 1.00 42.50 110 GLN A C 1
ATOM 812 O O . GLN A 1 110 ? 2.839 -28.857 4.468 1.00 42.50 110 GLN A O 1
ATOM 817 N N . GLN A 1 111 ? 3.306 -28.721 2.273 1.00 46.72 111 GLN A N 1
ATOM 818 C CA . GLN A 1 111 ? 4.103 -27.509 2.349 1.00 46.72 111 GLN A CA 1
ATOM 819 C C . GLN A 1 111 ? 3.153 -26.427 2.850 1.00 46.72 111 GLN A C 1
ATOM 821 O O . GLN A 1 111 ? 2.297 -25.953 2.102 1.00 46.72 111 GLN A O 1
ATOM 826 N N . GLN A 1 112 ? 3.257 -26.093 4.138 1.00 47.38 112 GLN A N 1
ATOM 827 C CA . GLN A 1 112 ? 2.702 -24.870 4.691 1.00 47.38 112 GLN A CA 1
ATOM 828 C C . GLN A 1 112 ? 3.215 -23.759 3.787 1.00 47.38 112 GLN A C 1
ATOM 830 O O . GLN A 1 112 ? 4.394 -23.411 3.835 1.00 47.38 112 GLN A O 1
ATOM 835 N N . ARG A 1 113 ? 2.356 -23.280 2.878 1.00 56.59 113 ARG A N 1
ATOM 836 C CA . ARG A 1 113 ? 2.684 -22.135 2.038 1.00 56.59 113 ARG A CA 1
ATOM 837 C C . ARG A 1 113 ? 3.060 -21.030 3.009 1.00 56.59 113 ARG A C 1
ATOM 839 O O . ARG A 1 113 ? 2.238 -20.638 3.837 1.00 56.59 113 ARG A O 1
ATOM 846 N N . ALA A 1 114 ? 4.323 -20.614 2.959 1.00 74.94 114 ALA A N 1
ATOM 847 C CA . ALA A 1 114 ? 4.799 -19.513 3.771 1.00 74.94 114 ALA A CA 1
ATOM 848 C C . ALA A 1 114 ? 3.848 -18.335 3.552 1.00 74.94 114 ALA A C 1
ATOM 850 O O . ALA A 1 114 ? 3.471 -18.041 2.414 1.00 74.94 114 ALA A O 1
ATOM 851 N N . ARG A 1 115 ? 3.413 -17.711 4.649 1.00 83.12 115 ARG A N 1
ATOM 852 C CA . ARG A 1 115 ? 2.550 -16.536 4.578 1.00 83.12 115 ARG A CA 1
ATOM 853 C C . ARG A 1 115 ? 3.231 -15.488 3.688 1.00 83.12 115 ARG A C 1
ATOM 855 O O . ARG A 1 115 ? 4.447 -15.308 3.830 1.00 83.12 115 ARG A O 1
ATOM 862 N N . PRO A 1 116 ? 2.501 -14.824 2.775 1.00 89.19 116 PRO A N 1
ATOM 863 C CA . PRO A 1 116 ? 3.101 -13.776 1.968 1.00 89.19 116 PRO A CA 1
ATOM 864 C C . PRO A 1 116 ? 3.724 -12.696 2.869 1.00 89.19 116 PRO A C 1
ATOM 866 O O . PRO A 1 116 ? 3.193 -12.417 3.949 1.00 89.19 116 PRO A O 1
ATOM 869 N N . PRO A 1 117 ? 4.853 -12.094 2.458 1.00 95.44 117 PRO A N 1
ATOM 870 C CA . PRO A 1 117 ? 5.429 -10.955 3.159 1.00 95.44 117 PRO A CA 1
ATOM 871 C C . PRO A 1 117 ? 4.395 -9.843 3.359 1.00 95.44 117 PRO A C 1
ATOM 873 O O . PRO A 1 117 ? 3.729 -9.435 2.408 1.00 95.44 117 PRO A O 1
ATOM 876 N N . GLN A 1 118 ? 4.285 -9.340 4.586 1.00 97.38 118 GLN A N 1
ATOM 877 C CA . GLN A 1 118 ? 3.367 -8.262 4.942 1.00 97.38 118 GLN A CA 1
ATOM 878 C C . GLN A 1 118 ? 3.977 -7.346 6.005 1.00 97.38 118 GLN A C 1
ATOM 880 O O . GLN A 1 118 ? 4.780 -7.797 6.822 1.00 97.38 118 GLN A O 1
ATOM 885 N N . HIS A 1 119 ? 3.561 -6.080 6.021 1.00 98.56 119 HIS A N 1
ATOM 886 C CA . HIS A 1 119 ? 3.951 -5.088 7.023 1.00 98.56 119 HIS A CA 1
ATOM 887 C C . HIS A 1 119 ? 2.737 -4.292 7.502 1.00 98.56 119 HIS A C 1
ATOM 889 O O . HIS A 1 119 ? 1.909 -3.862 6.694 1.00 98.56 119 HIS A O 1
ATOM 895 N N . HIS A 1 120 ? 2.630 -4.094 8.815 1.00 98.12 120 HIS A N 1
ATOM 896 C CA . HIS A 1 120 ? 1.528 -3.366 9.444 1.00 98.12 120 HIS A CA 1
ATOM 897 C C . HIS A 1 120 ? 1.988 -1.993 9.918 1.00 98.12 120 HIS A C 1
ATOM 899 O O . HIS A 1 120 ? 3.045 -1.873 10.527 1.00 98.12 120 HIS A O 1
ATOM 905 N N . VAL A 1 121 ? 1.145 -0.985 9.714 1.00 98.19 121 VAL A N 1
ATOM 906 C CA . VAL A 1 121 ? 1.379 0.391 10.159 1.00 98.19 121 VAL A CA 1
ATOM 907 C C . VAL A 1 121 ? 0.200 0.829 11.012 1.00 98.19 121 VAL A C 1
ATOM 909 O O . VAL A 1 121 ? -0.951 0.790 10.570 1.00 98.19 121 VAL A O 1
ATOM 912 N N . TYR A 1 122 ? 0.472 1.255 12.240 1.00 97.31 122 TYR A N 1
ATOM 913 C CA . TYR A 1 122 ? -0.561 1.577 13.220 1.00 97.31 122 TYR A CA 1
ATOM 914 C C . TYR A 1 122 ? -0.624 3.080 13.482 1.00 97.31 122 TYR A C 1
ATOM 916 O O . TYR A 1 122 ? 0.360 3.698 13.874 1.00 97.31 122 TYR A O 1
ATOM 924 N N . GLY A 1 123 ? -1.807 3.664 13.309 1.00 95.00 123 GLY A N 1
ATOM 925 C CA . GLY A 1 123 ? -2.115 5.039 13.690 1.00 95.00 123 GLY A CA 1
ATOM 926 C C . GLY A 1 123 ? -3.199 5.097 14.764 1.00 95.00 123 GLY A C 1
ATOM 927 O O . GLY A 1 123 ? -3.854 4.103 15.079 1.00 95.00 123 GLY A O 1
ATOM 928 N N . GLY A 1 124 ? -3.436 6.287 15.320 1.00 94.62 124 GLY A N 1
ATOM 929 C CA . GLY A 1 124 ? -4.452 6.462 16.367 1.00 94.62 124 GLY A CA 1
ATOM 930 C C . GLY A 1 124 ? -5.889 6.218 15.885 1.00 94.62 124 GLY A C 1
ATOM 931 O O . GLY A 1 124 ? -6.703 5.663 16.617 1.00 94.62 124 GLY A O 1
ATOM 932 N N . LYS A 1 125 ? -6.206 6.607 14.641 1.00 96.19 125 LYS A N 1
ATOM 933 C CA . LYS A 1 125 ? -7.566 6.516 14.070 1.00 96.19 125 LYS A CA 1
ATOM 934 C C . LYS A 1 125 ? -7.759 5.356 13.094 1.00 96.19 125 LYS A C 1
ATOM 936 O O . LYS A 1 125 ? -8.895 4.994 12.806 1.00 96.19 125 LYS A O 1
ATOM 941 N N . ALA A 1 126 ? -6.675 4.787 12.583 1.00 98.00 126 ALA A N 1
ATOM 942 C CA . ALA A 1 126 ? -6.706 3.720 11.596 1.00 98.00 126 ALA A CA 1
ATOM 943 C C . ALA A 1 126 ? -5.411 2.902 11.636 1.00 98.00 126 ALA A C 1
ATOM 945 O O . ALA A 1 126 ? -4.410 3.353 12.190 1.00 98.00 126 ALA A O 1
ATOM 946 N N . ALA A 1 127 ? -5.433 1.727 11.020 1.00 98.38 127 ALA A N 1
ATOM 947 C CA . ALA A 1 127 ? -4.256 0.916 10.738 1.00 98.38 127 ALA A CA 1
ATOM 948 C C . ALA A 1 127 ? -4.239 0.527 9.262 1.00 98.38 127 ALA A C 1
ATOM 950 O O . ALA A 1 127 ? -5.299 0.379 8.646 1.00 98.38 127 ALA A O 1
ATOM 951 N N . LEU A 1 128 ? -3.039 0.354 8.717 1.00 98.75 128 LEU A N 1
ATOM 952 C CA . LEU A 1 128 ? -2.808 -0.111 7.358 1.00 98.75 128 LEU A CA 1
ATOM 953 C C . LEU A 1 128 ? -2.023 -1.421 7.368 1.00 98.75 128 LEU A C 1
ATOM 955 O O . LEU A 1 128 ? -1.190 -1.646 8.245 1.00 98.75 128 LEU A O 1
ATOM 959 N N . THR A 1 129 ? -2.266 -2.267 6.373 1.00 98.69 129 THR A N 1
ATOM 960 C CA . THR A 1 129 ? -1.425 -3.430 6.073 1.00 98.69 129 THR A CA 1
ATOM 961 C C . THR A 1 129 ? -1.046 -3.399 4.606 1.00 98.69 129 THR A C 1
ATOM 963 O O . THR A 1 129 ? -1.927 -3.279 3.756 1.00 98.69 129 THR A O 1
ATOM 966 N N . PHE A 1 130 ? 0.248 -3.533 4.333 1.00 98.75 130 PHE A N 1
ATOM 967 C CA . PHE A 1 130 ? 0.784 -3.785 3.002 1.00 98.75 130 PHE A CA 1
ATOM 968 C C . PHE A 1 130 ? 1.161 -5.257 2.923 1.00 98.75 130 PHE A C 1
ATOM 970 O O . PHE A 1 130 ? 1.920 -5.734 3.762 1.00 98.75 130 PHE A O 1
ATOM 977 N N . GLU A 1 131 ? 0.634 -5.977 1.947 1.00 98.31 131 GLU A N 1
ATOM 978 C CA . GLU A 1 131 ? 0.838 -7.418 1.798 1.00 98.31 131 GLU A CA 1
ATOM 979 C C . GLU A 1 131 ? 1.183 -7.728 0.347 1.00 98.31 131 GLU A C 1
ATOM 981 O O . GLU A 1 131 ? 0.536 -7.217 -0.566 1.00 98.31 131 GLU A O 1
ATOM 986 N N . LEU A 1 132 ? 2.205 -8.554 0.134 1.00 97.88 132 LEU A N 1
ATOM 987 C CA . LEU A 1 132 ? 2.479 -9.112 -1.182 1.00 97.88 132 LEU A CA 1
ATOM 988 C C . LEU A 1 132 ? 1.313 -10.019 -1.582 1.00 97.88 132 LEU A C 1
ATOM 990 O O . LEU A 1 132 ? 0.970 -10.943 -0.849 1.00 97.88 132 LEU A O 1
ATOM 994 N N . ASP A 1 133 ? 0.713 -9.761 -2.732 1.00 97.19 133 ASP A N 1
ATOM 995 C CA . ASP A 1 133 ? -0.534 -10.402 -3.136 1.00 97.19 133 ASP A CA 1
ATOM 996 C C . ASP A 1 133 ? -0.513 -10.709 -4.638 1.00 97.19 133 ASP A C 1
ATOM 998 O O . ASP A 1 133 ? 0.398 -10.305 -5.363 1.00 97.19 133 ASP A O 1
ATOM 1002 N N . GLU A 1 134 ? -1.518 -11.429 -5.116 1.00 96.00 134 GLU A N 1
ATOM 1003 C CA . GLU A 1 134 ? -1.711 -11.726 -6.531 1.00 96.00 134 GLU A CA 1
ATOM 1004 C C . GLU A 1 134 ? -3.152 -11.406 -6.941 1.00 96.00 134 GLU A C 1
ATOM 1006 O O . GLU A 1 134 ? -4.108 -11.541 -6.172 1.00 96.00 134 GLU A O 1
ATOM 1011 N N . THR A 1 135 ? -3.336 -10.964 -8.181 1.00 93.56 135 THR A N 1
ATOM 1012 C CA . THR A 1 135 ? -4.683 -10.881 -8.756 1.00 93.56 135 THR A CA 1
ATOM 1013 C C . THR A 1 135 ? -5.243 -12.284 -8.997 1.00 93.56 135 THR A C 1
ATOM 1015 O O . THR A 1 135 ? -4.521 -13.280 -8.986 1.00 93.56 135 THR A O 1
ATOM 1018 N N . THR A 1 136 ? -6.533 -12.386 -9.320 1.00 89.75 136 THR A N 1
ATOM 1019 C CA . THR A 1 136 ? -7.142 -13.665 -9.733 1.00 89.75 136 THR A CA 1
ATOM 1020 C C . THR A 1 136 ? -6.485 -14.281 -10.974 1.00 89.75 136 THR A C 1
ATOM 1022 O O . THR A 1 136 ? -6.590 -15.487 -11.178 1.00 89.75 136 THR A O 1
ATOM 1025 N N . ALA A 1 137 ? -5.791 -13.475 -11.784 1.00 91.88 137 ALA A N 1
ATOM 1026 C CA . ALA A 1 137 ? -5.018 -13.919 -12.941 1.00 91.88 137 ALA A CA 1
ATOM 1027 C C . ALA A 1 137 ? -3.560 -14.294 -12.596 1.00 91.88 137 ALA A C 1
ATOM 1029 O O . ALA A 1 137 ? -2.766 -14.526 -13.505 1.00 91.88 137 ALA A O 1
ATOM 1030 N N . GLY A 1 138 ? -3.188 -14.320 -11.311 1.00 92.38 138 GLY A N 1
ATOM 1031 C CA . GLY A 1 138 ? -1.827 -14.627 -10.861 1.00 92.38 138 GLY A CA 1
ATOM 1032 C C . GLY A 1 138 ? -0.820 -13.509 -11.134 1.00 92.38 138 GLY A C 1
ATOM 1033 O O . GLY A 1 138 ? 0.376 -13.769 -11.219 1.00 92.38 138 GLY A O 1
ATOM 1034 N N . ILE A 1 139 ? -1.282 -12.267 -11.326 1.00 94.25 139 ILE A N 1
ATOM 1035 C CA . ILE A 1 139 ? -0.387 -11.122 -11.542 1.00 94.25 139 ILE A CA 1
ATOM 1036 C C . ILE A 1 139 ? 0.087 -10.619 -10.173 1.00 94.25 139 ILE A C 1
ATOM 1038 O O . ILE A 1 139 ? -0.772 -10.224 -9.377 1.00 94.25 139 ILE A O 1
ATOM 1042 N N . PRO A 1 140 ? 1.405 -10.572 -9.904 1.00 96.06 140 PRO A N 1
ATOM 1043 C CA . PRO A 1 140 ? 1.939 -10.058 -8.647 1.00 96.06 140 PRO A CA 1
ATOM 1044 C C . PRO A 1 140 ? 1.542 -8.602 -8.394 1.00 96.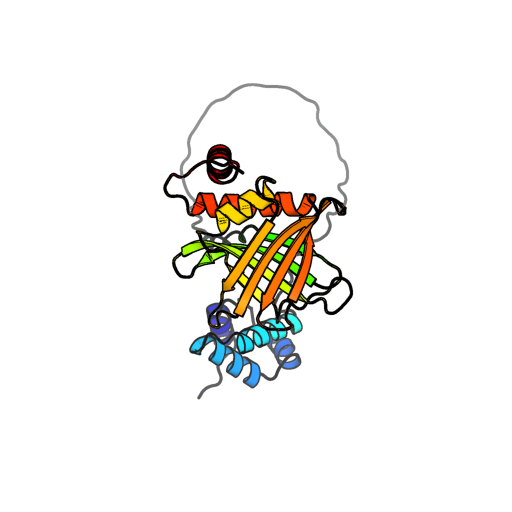06 140 PRO A C 1
ATOM 1046 O O . PRO A 1 140 ? 1.573 -7.757 -9.294 1.00 96.06 140 PRO A O 1
ATOM 1049 N N . THR A 1 141 ? 1.172 -8.307 -7.154 1.00 97.69 141 THR A N 1
ATOM 1050 C CA . THR A 1 141 ? 0.707 -6.998 -6.696 1.00 97.69 141 THR A CA 1
ATOM 1051 C C . THR A 1 141 ? 1.040 -6.792 -5.213 1.00 97.69 141 THR A C 1
ATOM 1053 O O . THR A 1 141 ? 1.619 -7.650 -4.547 1.00 97.69 141 THR A O 1
ATOM 1056 N N . VAL A 1 142 ? 0.704 -5.616 -4.694 1.00 98.69 142 VAL A N 1
ATOM 1057 C CA . VAL A 1 142 ? 0.653 -5.339 -3.264 1.00 98.69 142 VAL A CA 1
ATOM 1058 C C . VAL A 1 142 ? -0.770 -4.944 -2.918 1.00 98.69 142 VAL A C 1
ATOM 1060 O O . VAL A 1 142 ? -1.346 -4.048 -3.541 1.00 98.69 142 VAL A O 1
ATOM 1063 N N . ALA A 1 143 ? -1.329 -5.592 -1.906 1.00 98.50 143 ALA A N 1
ATOM 1064 C CA . ALA A 1 143 ? -2.580 -5.177 -1.315 1.00 98.50 143 ALA A CA 1
ATOM 1065 C C . ALA A 1 143 ? -2.350 -4.167 -0.190 1.00 98.50 143 ALA A C 1
ATOM 1067 O O . ALA A 1 143 ? -1.553 -4.400 0.717 1.00 98.50 143 ALA A O 1
ATOM 1068 N N . LEU A 1 144 ? -3.100 -3.071 -0.242 1.00 98.75 144 LEU A N 1
ATOM 1069 C CA . LEU A 1 144 ? -3.251 -2.080 0.808 1.00 98.75 144 LEU A CA 1
ATOM 1070 C C . LEU A 1 144 ? -4.614 -2.271 1.477 1.00 98.75 144 LEU A C 1
ATOM 1072 O O . LEU A 1 144 ? -5.658 -1.938 0.909 1.00 98.75 144 LEU A O 1
ATOM 1076 N N . ASP A 1 145 ? -4.590 -2.786 2.700 1.00 98.62 145 ASP A N 1
ATOM 1077 C CA . ASP A 1 145 ? -5.756 -2.858 3.574 1.00 98.62 145 ASP A CA 1
ATOM 1078 C C . ASP A 1 145 ? -5.752 -1.687 4.553 1.00 98.62 145 ASP A C 1
ATOM 1080 O O . ASP A 1 145 ? -4.739 -1.440 5.201 1.00 98.62 145 ASP A O 1
ATOM 1084 N N . GLY A 1 146 ? -6.892 -1.023 4.736 1.00 98.31 146 GLY A N 1
ATOM 1085 C CA . GLY A 1 146 ? -7.086 -0.027 5.786 1.00 98.31 146 GLY A CA 1
ATOM 1086 C C . GLY A 1 146 ? -8.275 -0.337 6.687 1.00 98.31 146 GLY A C 1
ATOM 1087 O O . GLY A 1 146 ? -9.396 -0.517 6.206 1.00 98.31 146 GLY A O 1
ATOM 1088 N N . ALA A 1 147 ? -8.046 -0.332 7.997 1.00 98.25 147 ALA A N 1
ATOM 1089 C CA . ALA A 1 147 ? -9.052 -0.563 9.031 1.00 98.25 147 ALA A CA 1
ATOM 1090 C C . ALA A 1 147 ? -9.196 0.657 9.946 1.00 98.25 147 ALA A C 1
ATOM 1092 O O . ALA A 1 147 ? -8.209 1.321 10.266 1.00 98.25 147 ALA A O 1
ATOM 1093 N N . ASN A 1 148 ? -10.422 0.944 10.384 1.00 97.75 148 ASN A N 1
ATOM 1094 C CA . ASN A 1 148 ? -10.677 1.995 11.370 1.00 97.75 148 ASN A CA 1
ATOM 1095 C C . ASN A 1 148 ? -10.323 1.510 12.777 1.00 97.75 148 ASN A C 1
ATOM 1097 O O . ASN A 1 148 ? -10.477 0.331 13.097 1.00 97.75 148 ASN A O 1
ATOM 1101 N N . SER A 1 149 ? -9.875 2.431 13.626 1.00 96.50 149 SER A N 1
ATOM 1102 C CA . SER A 1 149 ? -9.727 2.177 15.056 1.00 96.50 149 SER A CA 1
ATOM 1103 C C . SER A 1 149 ? -11.101 2.008 15.706 1.00 96.50 149 SER A C 1
ATOM 1105 O O . SER A 1 149 ? -12.020 2.781 15.441 1.00 96.50 149 SER A O 1
ATOM 1107 N N . VAL A 1 150 ? -11.226 1.004 16.568 1.00 96.56 150 VAL A N 1
ATOM 1108 C CA . VAL A 1 150 ? -12.411 0.747 17.410 1.00 96.56 150 VAL A CA 1
ATOM 1109 C C . VAL A 1 150 ? -12.078 0.807 18.901 1.00 96.56 150 VAL A C 1
ATOM 1111 O O . VAL A 1 150 ? -12.887 0.438 19.749 1.00 96.56 150 VAL A O 1
ATOM 1114 N N . GLY A 1 151 ? -10.869 1.250 19.232 1.00 92.88 151 GLY A N 1
ATOM 1115 C CA . GLY A 1 151 ? -10.380 1.373 20.595 1.00 92.88 151 GLY A CA 1
ATOM 1116 C C . GLY A 1 151 ? -8.863 1.471 20.629 1.00 92.88 151 GLY A C 1
ATOM 1117 O O . GLY A 1 151 ? -8.189 1.441 19.600 1.00 92.88 151 GLY A O 1
ATOM 1118 N N . GLU A 1 152 ? -8.310 1.561 21.832 1.00 92.94 152 GLU A N 1
ATOM 1119 C CA . GLU A 1 152 ? -6.864 1.617 22.009 1.00 92.94 152 GLU A CA 1
ATOM 1120 C C . GLU A 1 152 ? -6.196 0.370 21.416 1.00 92.94 152 GLU A C 1
ATOM 1122 O O . GLU A 1 152 ? -6.447 -0.755 21.853 1.00 92.94 152 GLU A O 1
ATOM 1127 N N . ARG A 1 153 ? -5.374 0.584 20.378 1.00 90.12 153 ARG A N 1
ATOM 1128 C CA . ARG A 1 153 ? -4.643 -0.467 19.648 1.00 90.12 153 ARG A CA 1
ATOM 1129 C C . ARG A 1 153 ? -5.547 -1.588 19.108 1.00 90.12 153 ARG A C 1
ATOM 1131 O O . ARG A 1 153 ? -5.091 -2.715 18.920 1.00 90.12 153 ARG A O 1
ATOM 1138 N N . LYS A 1 154 ? -6.824 -1.292 18.845 1.00 95.94 154 LYS A N 1
ATOM 1139 C CA . LYS A 1 154 ? -7.807 -2.231 18.288 1.00 95.94 154 LYS A CA 1
ATOM 1140 C C . LYS A 1 154 ? -8.381 -1.662 17.001 1.00 95.94 154 LYS A C 1
ATOM 1142 O O . LYS A 1 154 ? -8.810 -0.512 16.970 1.00 95.94 154 LYS A O 1
ATOM 1147 N N . TYR A 1 155 ? -8.432 -2.484 15.959 1.00 96.69 155 TYR A N 1
ATOM 1148 C CA . TYR A 1 155 ? -8.843 -2.062 14.622 1.00 96.69 155 TYR A CA 1
ATOM 1149 C C . TYR A 1 155 ? -9.862 -3.036 14.038 1.00 96.69 155 TYR A C 1
ATOM 1151 O O . TYR A 1 155 ? -9.723 -4.252 14.188 1.00 96.69 155 TYR A O 1
ATOM 1159 N N . ASP A 1 156 ? -10.883 -2.498 13.376 1.00 96.75 156 ASP A N 1
ATOM 1160 C CA . ASP A 1 156 ? -11.917 -3.286 12.713 1.00 96.75 156 ASP A CA 1
ATOM 1161 C C . ASP A 1 156 ? -11.467 -3.714 11.313 1.00 96.75 156 ASP A C 1
ATOM 1163 O O . ASP A 1 156 ? -11.711 -3.046 10.306 1.00 96.75 156 ASP A O 1
ATOM 1167 N N . TRP A 1 157 ? -10.792 -4.860 11.259 1.00 95.94 157 TRP A N 1
ATOM 1168 C CA . TRP A 1 157 ? -10.400 -5.501 10.004 1.00 95.94 157 TRP A CA 1
ATOM 1169 C C . TRP A 1 157 ? -11.579 -6.150 9.263 1.00 95.94 157 TRP A C 1
ATOM 1171 O O . TRP A 1 157 ? -11.437 -6.473 8.083 1.00 95.94 157 TRP A O 1
ATOM 1181 N N . GLY A 1 158 ? -12.733 -6.325 9.917 1.00 95.25 158 GLY A N 1
ATOM 1182 C CA . GLY A 1 158 ? -13.943 -6.870 9.300 1.00 95.25 158 GLY A CA 1
ATOM 1183 C C . GLY A 1 158 ? -14.578 -5.898 8.304 1.00 95.25 158 GLY A C 1
ATOM 1184 O O . GLY A 1 158 ? -15.114 -6.333 7.288 1.00 95.25 158 GLY A O 1
ATOM 1185 N N . SER A 1 159 ? -14.452 -4.589 8.548 1.00 93.06 159 SER A N 1
ATOM 1186 C CA . SER A 1 159 ? -14.913 -3.509 7.655 1.00 93.06 159 SER A CA 1
ATOM 1187 C C . SER A 1 159 ? -13.772 -2.792 6.910 1.00 93.06 159 SER A C 1
ATOM 1189 O O . SER A 1 159 ? -13.852 -1.602 6.563 1.00 93.06 159 SER A O 1
ATOM 1191 N N . LYS A 1 160 ? -12.671 -3.512 6.655 1.00 96.88 160 LYS A N 1
ATOM 1192 C CA . LYS A 1 160 ? -11.495 -2.951 5.982 1.00 96.88 160 LYS A CA 1
ATOM 1193 C C . LYS A 1 160 ? -11.792 -2.511 4.544 1.00 96.88 160 LYS A C 1
ATOM 1195 O O . LYS A 1 160 ? -12.568 -3.137 3.824 1.00 96.88 160 LYS A O 1
ATOM 1200 N N . VAL A 1 161 ? -11.086 -1.480 4.089 1.00 97.88 161 VAL A N 1
ATOM 1201 C CA . VAL A 1 161 ? -10.995 -1.147 2.660 1.00 97.88 161 VAL A CA 1
ATOM 1202 C C . VAL A 1 161 ? -9.733 -1.797 2.115 1.00 97.88 161 VAL A C 1
ATOM 1204 O O . VAL A 1 161 ? -8.647 -1.468 2.575 1.00 97.88 161 VAL A O 1
ATOM 1207 N N . ARG A 1 162 ? -9.884 -2.703 1.145 1.00 97.69 162 ARG A N 1
ATOM 1208 C CA . ARG A 1 162 ? -8.774 -3.314 0.397 1.00 97.69 162 ARG A CA 1
ATOM 1209 C C . ARG A 1 162 ? -8.669 -2.717 -1.000 1.00 97.69 162 ARG A C 1
ATOM 1211 O O . ARG A 1 162 ? -9.691 -2.620 -1.695 1.00 97.69 162 ARG A O 1
ATOM 1218 N N . ILE A 1 163 ? -7.444 -2.389 -1.399 1.00 98.25 163 ILE A N 1
ATOM 1219 C CA . ILE A 1 163 ? -7.035 -2.045 -2.765 1.00 98.25 163 ILE A CA 1
ATOM 1220 C C . ILE A 1 163 ? -5.823 -2.905 -3.127 1.00 98.25 163 ILE A C 1
ATOM 1222 O O . ILE A 1 163 ? -4.925 -3.047 -2.312 1.00 98.25 163 ILE A O 1
ATOM 1226 N N . GLN A 1 164 ? -5.791 -3.463 -4.335 1.00 98.25 164 GLN A N 1
ATOM 1227 C CA . GLN A 1 164 ? -4.581 -4.046 -4.921 1.00 98.25 164 GLN A CA 1
ATOM 1228 C C . GLN A 1 164 ? -3.981 -3.023 -5.885 1.00 98.25 164 GLN A C 1
ATOM 1230 O O . GLN A 1 164 ? -4.708 -2.493 -6.731 1.00 98.25 164 GLN A O 1
ATOM 1235 N N . PHE A 1 165 ? -2.686 -2.740 -5.757 1.00 98.44 165 PHE A N 1
ATOM 1236 C CA . PHE A 1 165 ? -1.996 -1.839 -6.677 1.00 98.44 165 PHE A CA 1
ATOM 1237 C C . PHE A 1 165 ? -1.935 -2.450 -8.075 1.00 98.44 165 PHE A C 1
ATOM 1239 O O . PHE A 1 165 ? -1.610 -3.627 -8.252 1.00 98.44 165 PHE A O 1
ATOM 1246 N N . THR A 1 166 ? -2.223 -1.664 -9.102 1.00 96.44 166 THR A N 1
ATOM 1247 C CA . THR A 1 166 ? -2.077 -2.152 -10.475 1.00 96.44 166 THR A CA 1
ATOM 1248 C C . THR A 1 166 ? -0.601 -2.249 -10.859 1.00 96.44 166 THR A C 1
ATOM 1250 O O . THR A 1 166 ? 0.264 -1.569 -10.304 1.00 96.44 166 THR A O 1
ATOM 1253 N N . THR A 1 167 ? -0.290 -3.046 -11.884 1.00 94.38 167 THR A N 1
ATOM 1254 C CA . THR A 1 167 ? 1.073 -3.137 -12.439 1.00 94.38 167 THR A CA 1
ATOM 1255 C C . THR A 1 167 ? 1.621 -1.774 -12.879 1.00 94.38 167 THR A C 1
ATOM 1257 O O . THR A 1 167 ? 2.830 -1.564 -12.870 1.00 94.38 167 THR A O 1
ATOM 1260 N N . ARG A 1 168 ? 0.741 -0.832 -13.246 1.00 95.31 168 ARG A N 1
ATOM 1261 C CA . ARG A 1 168 ? 1.113 0.536 -13.642 1.00 95.31 168 ARG A CA 1
ATOM 1262 C C . ARG A 1 168 ? 1.373 1.454 -12.446 1.00 95.31 168 ARG A C 1
ATOM 1264 O O . ARG A 1 168 ? 2.150 2.393 -12.568 1.00 95.31 168 ARG A O 1
ATOM 1271 N N . GLU A 1 169 ? 0.738 1.186 -11.311 1.00 98.44 169 GLU A N 1
ATOM 1272 C CA . GLU A 1 169 ? 0.896 1.962 -10.078 1.00 98.44 169 GLU A CA 1
ATOM 1273 C C . GLU A 1 169 ? 2.156 1.583 -9.311 1.00 98.44 169 GLU A C 1
ATOM 1275 O O . GLU A 1 169 ? 2.815 2.463 -8.759 1.00 98.44 169 GLU A O 1
ATOM 1280 N N . LEU A 1 170 ? 2.511 0.292 -9.289 1.00 98.06 170 LEU A N 1
ATOM 1281 C CA . LEU A 1 170 ? 3.631 -0.219 -8.494 1.00 98.06 170 LEU A CA 1
ATOM 1282 C C . LEU A 1 170 ? 4.939 0.576 -8.686 1.00 98.06 170 LEU A C 1
ATOM 1284 O O . LEU A 1 170 ? 5.529 0.956 -7.673 1.00 98.06 170 LEU A O 1
ATOM 1288 N N . PRO A 1 171 ? 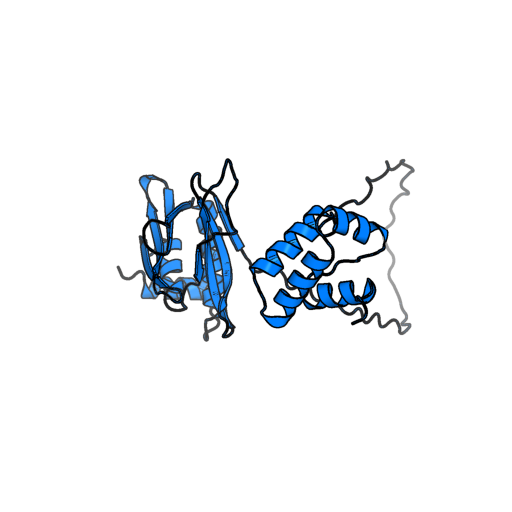5.398 0.899 -9.916 1.00 97.38 171 PRO A N 1
ATOM 1289 C CA . PRO A 1 171 ? 6.634 1.660 -10.095 1.00 97.38 171 PRO A CA 1
ATOM 1290 C C . PRO A 1 171 ? 6.551 3.093 -9.554 1.00 97.38 171 PRO A C 1
ATOM 1292 O O . PRO A 1 171 ? 7.538 3.596 -9.024 1.00 97.38 171 PRO A O 1
ATOM 1295 N N . VAL A 1 172 ? 5.379 3.734 -9.635 1.00 98.50 172 VAL A N 1
ATOM 1296 C CA . VAL A 1 172 ? 5.150 5.086 -9.098 1.00 98.50 172 VAL A CA 1
ATOM 1297 C C . VAL A 1 172 ? 5.146 5.057 -7.571 1.00 98.50 172 VAL A C 1
ATOM 1299 O O . VAL A 1 172 ? 5.804 5.875 -6.933 1.00 98.50 172 VAL A O 1
ATOM 1302 N N . VAL A 1 173 ? 4.464 4.077 -6.972 1.00 98.75 173 VAL A N 1
ATOM 1303 C CA . VAL A 1 173 ? 4.471 3.865 -5.516 1.00 98.75 173 VAL A CA 1
ATOM 1304 C C . VAL A 1 173 ? 5.897 3.616 -5.017 1.00 98.75 173 VAL A C 1
ATOM 1306 O O . VAL A 1 173 ? 6.322 4.212 -4.027 1.00 98.75 173 VAL A O 1
ATOM 1309 N N . ALA A 1 174 ? 6.670 2.790 -5.728 1.00 98.50 174 ALA A N 1
ATOM 1310 C CA . ALA A 1 174 ? 8.077 2.570 -5.415 1.00 98.50 174 ALA A CA 1
ATOM 1311 C C . ALA A 1 174 ? 8.902 3.860 -5.541 1.00 98.50 174 ALA A C 1
ATOM 1313 O O . ALA A 1 174 ? 9.719 4.135 -4.666 1.00 98.50 174 ALA A O 1
ATOM 1314 N N . ALA A 1 175 ? 8.675 4.675 -6.577 1.00 98.56 175 ALA A N 1
ATOM 1315 C CA . ALA A 1 175 ? 9.356 5.959 -6.745 1.00 98.56 175 ALA A CA 1
ATOM 1316 C C . ALA A 1 175 ? 9.102 6.910 -5.563 1.00 98.56 175 ALA A C 1
ATOM 1318 O O . ALA A 1 175 ? 10.036 7.566 -5.100 1.00 98.56 175 ALA A O 1
ATOM 1319 N N . VAL A 1 176 ? 7.879 6.935 -5.024 1.00 98.56 176 VAL A N 1
ATOM 1320 C CA . VAL A 1 176 ? 7.551 7.722 -3.825 1.00 98.56 176 VAL A CA 1
ATOM 1321 C C . VAL A 1 176 ? 8.313 7.218 -2.599 1.00 98.56 176 VAL A C 1
ATOM 1323 O O . VAL A 1 176 ? 8.968 8.002 -1.915 1.00 98.56 176 VAL A O 1
ATOM 1326 N N . PHE A 1 177 ? 8.311 5.908 -2.336 1.00 98.38 177 PHE A N 1
ATOM 1327 C CA . PHE A 1 177 ? 9.039 5.358 -1.184 1.00 98.38 177 PHE A CA 1
ATOM 1328 C C . PHE A 1 177 ? 10.561 5.454 -1.301 1.00 98.38 177 PHE A C 1
ATOM 1330 O O . PHE A 1 177 ? 11.246 5.563 -0.287 1.00 98.38 177 PHE A O 1
ATOM 1337 N N . LEU A 1 178 ? 11.097 5.455 -2.522 1.00 97.19 178 LEU A N 1
ATOM 1338 C CA . LEU A 1 178 ? 12.519 5.678 -2.789 1.00 97.19 178 LEU A CA 1
ATOM 1339 C C . LEU A 1 178 ? 12.924 7.161 -2.694 1.00 97.19 178 LEU A C 1
ATOM 1341 O O . LEU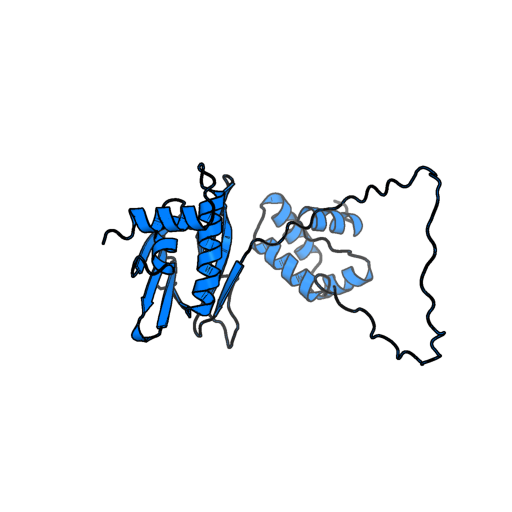 A 1 178 ? 14.097 7.472 -2.905 1.00 97.19 178 LEU A O 1
ATOM 1345 N N . GLY A 1 179 ? 11.981 8.066 -2.405 1.00 96.44 179 GLY A N 1
ATOM 1346 C CA . GLY A 1 179 ? 12.225 9.508 -2.322 1.00 96.44 179 GLY A CA 1
ATOM 1347 C C . GLY A 1 179 ? 12.497 10.168 -3.676 1.00 96.44 179 GLY A C 1
ATOM 1348 O O . GLY A 1 179 ? 13.058 11.257 -3.721 1.00 96.44 179 GLY A O 1
ATOM 1349 N N . ILE A 1 180 ? 12.138 9.503 -4.776 1.00 97.44 180 ILE A N 1
ATOM 1350 C CA . ILE A 1 180 ? 12.299 10.011 -6.145 1.00 97.44 180 ILE A CA 1
ATOM 1351 C C . ILE A 1 180 ? 11.134 10.941 -6.492 1.00 97.44 180 ILE A C 1
ATOM 1353 O O . ILE A 1 180 ? 11.325 11.954 -7.152 1.00 97.44 180 ILE A O 1
ATOM 1357 N N . MET A 1 181 ? 9.929 10.605 -6.025 1.00 97.50 181 MET A N 1
ATOM 1358 C CA . MET A 1 181 ? 8.729 11.427 -6.170 1.00 97.50 181 MET A CA 1
ATOM 1359 C C . MET A 1 181 ? 8.197 11.836 -4.790 1.00 97.50 181 MET A C 1
ATOM 1361 O O . MET A 1 181 ? 8.281 11.044 -3.852 1.00 97.50 181 MET A O 1
ATOM 1365 N N . PRO A 1 182 ? 7.616 13.039 -4.642 1.00 96.50 182 PRO A N 1
ATOM 1366 C CA . PRO A 1 182 ? 7.105 13.494 -3.349 1.00 96.50 182 PRO A CA 1
ATOM 1367 C C . PRO A 1 182 ? 5.796 12.799 -2.951 1.00 96.50 182 PRO A C 1
ATOM 1369 O O . PRO A 1 182 ? 5.540 12.592 -1.763 1.00 96.50 182 PRO A O 1
ATOM 1372 N N . GLU A 1 183 ? 4.962 12.437 -3.930 1.00 98.50 183 GLU A N 1
ATOM 1373 C CA . GLU A 1 183 ? 3.641 11.863 -3.691 1.00 98.50 183 GLU A CA 1
ATOM 1374 C C . GLU A 1 183 ? 3.075 11.095 -4.894 1.00 98.50 183 GLU A C 1
ATOM 1376 O O . GLU A 1 183 ? 3.553 11.214 -6.024 1.00 98.50 183 GLU A O 1
ATOM 1381 N N . CYS A 1 184 ? 2.026 10.311 -4.641 1.00 98.62 184 CYS A N 1
ATOM 1382 C CA . CYS A 1 184 ? 1.166 9.706 -5.654 1.00 98.62 184 CYS A CA 1
ATOM 1383 C C . CYS A 1 184 ? -0.286 9.603 -5.157 1.00 98.62 184 CYS A C 1
ATOM 1385 O O . CYS A 1 184 ? -0.545 9.555 -3.950 1.00 98.62 184 CYS A O 1
ATOM 1387 N N . SER A 1 185 ? -1.238 9.558 -6.091 1.00 98.50 185 SER A N 1
ATOM 1388 C CA . SER A 1 185 ? -2.667 9.399 -5.808 1.00 98.50 185 SER A CA 1
ATOM 1389 C C . SER A 1 185 ? -3.350 8.647 -6.944 1.00 98.50 185 SER A C 1
ATOM 1391 O O . SER A 1 185 ? -3.200 9.014 -8.110 1.00 98.50 185 SER A O 1
ATOM 1393 N N . PHE A 1 186 ? -4.106 7.609 -6.599 1.00 98.50 186 PHE A N 1
ATOM 1394 C CA . PHE A 1 186 ? -4.815 6.752 -7.544 1.00 98.50 186 PHE A CA 1
ATOM 1395 C C . PHE A 1 186 ? -6.259 6.536 -7.093 1.00 98.50 186 PHE A C 1
ATOM 1397 O O . PHE A 1 186 ? -6.575 6.519 -5.901 1.00 98.50 186 PHE A O 1
ATOM 1404 N N . GLN A 1 187 ? -7.156 6.427 -8.067 1.00 97.56 187 GLN A N 1
ATOM 1405 C CA . GLN A 1 187 ? -8.610 6.403 -7.893 1.00 97.56 187 GLN A CA 1
ATOM 1406 C C . GLN A 1 187 ? -9.230 5.365 -8.830 1.00 97.56 187 GLN A C 1
ATOM 1408 O O . GLN A 1 187 ? -8.534 4.780 -9.656 1.00 97.56 187 GLN A O 1
ATOM 1413 N N . ASN A 1 188 ? -10.548 5.184 -8.737 1.00 95.38 188 ASN A N 1
ATOM 1414 C CA . ASN A 1 188 ? -11.324 4.278 -9.587 1.00 95.38 188 ASN A CA 1
ATOM 1415 C C . ASN A 1 188 ? -10.981 2.791 -9.384 1.00 95.38 188 ASN A C 1
ATOM 1417 O O . ASN A 1 188 ? -11.051 1.998 -10.318 1.00 95.38 188 ASN A O 1
ATOM 1421 N N . HIS A 1 189 ? 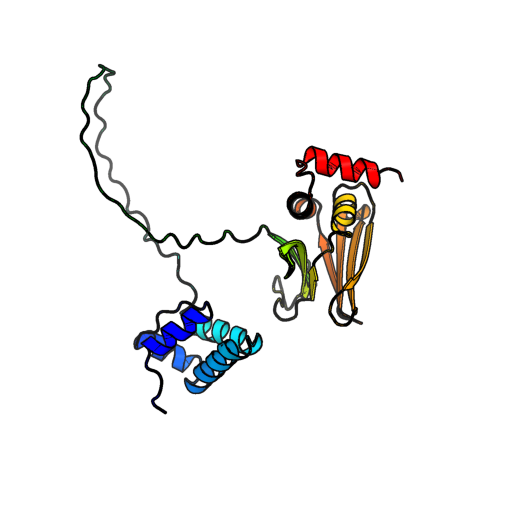-10.633 2.398 -8.157 1.00 94.94 189 HIS A N 1
ATOM 1422 C CA . HIS A 1 189 ? -10.493 0.989 -7.793 1.00 94.94 189 HIS A CA 1
ATOM 1423 C C . HIS A 1 189 ? -11.829 0.385 -7.342 1.00 94.94 189 HIS A C 1
ATOM 1425 O O . HIS A 1 189 ? -12.725 1.070 -6.842 1.00 94.94 189 HIS A O 1
ATOM 1431 N N . GLY A 1 190 ? -11.905 -0.944 -7.416 1.00 91.81 190 GLY A N 1
ATOM 1432 C CA . GLY A 1 190 ? -13.047 -1.730 -6.962 1.00 91.81 190 GLY A CA 1
ATOM 1433 C C . GLY A 1 190 ? -14.223 -1.734 -7.948 1.00 91.81 190 GLY A C 1
ATOM 1434 O O . GLY A 1 190 ? -14.257 -0.933 -8.875 1.00 91.81 190 GLY A O 1
ATOM 1435 N N . PRO A 1 191 ? -15.216 -2.622 -7.756 1.00 90.81 191 PRO A N 1
ATOM 1436 C CA . PRO A 1 191 ? -16.309 -2.801 -8.719 1.00 90.81 191 PRO A CA 1
ATOM 1437 C C . PRO A 1 191 ? -17.169 -1.551 -8.949 1.00 90.81 191 PRO A C 1
ATOM 1439 O O . PRO A 1 191 ? -17.741 -1.388 -10.020 1.00 90.81 191 PRO A O 1
ATOM 1442 N N . ALA A 1 192 ? -17.262 -0.676 -7.944 1.00 94.56 192 ALA A N 1
ATOM 1443 C CA . ALA A 1 192 ? -18.013 0.575 -8.011 1.00 94.56 192 ALA A CA 1
ATOM 1444 C C . ALA A 1 192 ? -17.151 1.784 -8.429 1.00 94.56 192 ALA A C 1
ATOM 1446 O O . ALA A 1 192 ? -17.661 2.901 -8.456 1.00 94.56 192 ALA A O 1
ATOM 1447 N N . ASN A 1 193 ? -15.862 1.580 -8.739 1.00 95.62 193 ASN A N 1
ATOM 1448 C CA . ASN A 1 193 ? -14.890 2.638 -9.047 1.00 95.62 193 ASN A CA 1
ATOM 1449 C C . ASN A 1 193 ? -14.825 3.748 -7.980 1.00 95.62 193 ASN A C 1
ATOM 1451 O O . ASN A 1 193 ? -14.543 4.904 -8.281 1.00 95.62 193 ASN A O 1
ATOM 1455 N N . ASP A 1 194 ? -15.097 3.409 -6.722 1.00 97.19 194 ASP A N 1
ATOM 1456 C CA . ASP A 1 194 ? -15.229 4.359 -5.619 1.00 97.19 194 ASP A CA 1
ATOM 1457 C C . ASP A 1 194 ? -14.068 4.282 -4.621 1.00 97.19 194 ASP A C 1
ATOM 1459 O O . ASP A 1 194 ? -14.061 5.004 -3.621 1.00 97.19 194 ASP A O 1
ATOM 1463 N N . LYS A 1 195 ? -13.076 3.421 -4.871 1.00 98.12 195 LYS A N 1
ATOM 1464 C CA . LYS A 1 195 ? -11.899 3.271 -4.014 1.00 98.12 195 LYS A CA 1
ATOM 1465 C C . LYS A 1 195 ? -10.689 4.004 -4.578 1.00 98.12 195 LYS A C 1
ATOM 1467 O O . LYS A 1 195 ? -10.507 4.105 -5.792 1.00 98.12 195 LYS A O 1
ATOM 1472 N N . GLY A 1 196 ? -9.830 4.468 -3.682 1.00 98.25 196 GLY A N 1
ATOM 1473 C CA . GLY A 1 196 ? -8.561 5.089 -4.037 1.00 98.25 196 GLY A CA 1
ATOM 1474 C C . GLY A 1 196 ? -7.595 5.151 -2.864 1.00 98.25 196 GLY A C 1
ATOM 1475 O O . GLY A 1 196 ? -7.957 4.850 -1.721 1.00 98.25 196 GLY A O 1
ATOM 1476 N N . PHE A 1 197 ? -6.357 5.521 -3.165 1.00 98.81 197 PHE A N 1
ATOM 1477 C CA . PHE A 1 197 ? -5.312 5.723 -2.173 1.00 98.81 197 PHE A CA 1
ATOM 1478 C C . PHE A 1 197 ? -4.382 6.867 -2.573 1.00 98.81 197 PHE A C 1
ATOM 1480 O O . PHE A 1 197 ? -4.280 7.233 -3.742 1.00 98.81 197 PHE A O 1
ATOM 1487 N N . SER A 1 198 ? -3.690 7.431 -1.588 1.00 98.81 198 SER A N 1
ATOM 1488 C CA . SER A 1 198 ? -2.631 8.410 -1.814 1.00 98.81 198 SER A CA 1
ATOM 1489 C C . SER A 1 198 ? -1.515 8.225 -0.802 1.00 98.81 198 SER A C 1
ATOM 1491 O O . SER A 1 198 ? -1.779 7.904 0.360 1.00 98.81 198 SER A O 1
ATOM 1493 N N . ILE A 1 199 ? -0.286 8.486 -1.223 1.00 98.88 199 ILE A N 1
ATOM 1494 C CA . ILE A 1 199 ? 0.914 8.433 -0.389 1.00 98.88 199 ILE A CA 1
ATOM 1495 C C . ILE A 1 199 ? 1.679 9.724 -0.647 1.00 98.88 199 ILE A C 1
ATOM 1497 O O . ILE A 1 199 ? 1.981 10.011 -1.800 1.00 98.88 199 ILE A O 1
ATOM 1501 N N . ALA A 1 200 ? 1.994 10.480 0.401 1.00 98.69 200 ALA A N 1
ATOM 1502 C CA . ALA A 1 200 ? 2.760 11.719 0.290 1.00 98.69 200 ALA A CA 1
ATOM 1503 C C . ALA A 1 200 ? 3.801 11.812 1.405 1.00 98.69 200 ALA A C 1
ATOM 1505 O O . ALA A 1 200 ? 3.490 11.510 2.558 1.00 98.69 200 ALA A O 1
ATOM 1506 N N . TRP A 1 201 ? 5.022 12.225 1.082 1.00 98.31 201 TRP A N 1
ATOM 1507 C CA . TRP A 1 201 ? 6.041 12.529 2.084 1.00 98.31 201 TRP A CA 1
ATOM 1508 C C . TRP A 1 201 ? 5.701 13.833 2.824 1.00 98.31 201 TRP A C 1
ATOM 1510 O O . TRP A 1 201 ? 5.357 14.831 2.196 1.00 98.31 201 TRP A O 1
ATOM 1520 N N . GLN A 1 202 ? 5.806 13.830 4.155 1.00 97.38 202 GLN A N 1
ATOM 1521 C CA . GLN A 1 202 ? 5.625 15.002 5.020 1.00 97.38 202 GLN A CA 1
ATOM 1522 C C . GLN A 1 202 ? 6.954 15.330 5.716 1.00 97.38 202 GLN A C 1
ATOM 1524 O O . GLN A 1 202 ? 7.253 14.741 6.764 1.00 97.38 202 GLN A O 1
ATOM 1529 N N . PRO A 1 203 ? 7.776 16.240 5.151 1.00 94.75 203 PRO A N 1
ATOM 1530 C CA . PRO A 1 203 ? 9.091 16.584 5.690 1.00 94.75 203 PRO A CA 1
ATOM 1531 C C . PRO A 1 203 ? 9.048 17.023 7.156 1.00 94.75 203 PRO A C 1
ATOM 1533 O O . PRO A 1 203 ? 9.906 16.629 7.944 1.00 94.75 203 PRO A O 1
ATOM 1536 N N . GLU A 1 204 ? 8.021 17.781 7.542 1.00 95.75 204 GLU A N 1
ATOM 1537 C CA . GLU A 1 204 ? 7.832 18.310 8.892 1.00 95.75 204 GLU A CA 1
ATOM 1538 C C . GLU A 1 204 ? 7.561 17.221 9.937 1.00 95.75 204 GLU A C 1
ATOM 1540 O O . GLU A 1 204 ? 7.807 17.426 11.124 1.00 95.75 204 GLU A O 1
ATOM 1545 N N . ARG A 1 205 ? 7.080 16.050 9.502 1.00 93.31 205 ARG A N 1
ATOM 1546 C CA . ARG A 1 205 ? 6.820 14.889 10.368 1.00 93.31 205 ARG A CA 1
ATOM 1547 C C . ARG A 1 205 ? 7.821 13.757 10.180 1.00 93.31 205 ARG A C 1
ATOM 1549 O O . ARG A 1 205 ? 7.726 12.762 10.891 1.00 93.31 205 ARG A O 1
ATOM 1556 N N . GLN A 1 206 ? 8.733 13.888 9.214 1.00 94.69 206 GLN A N 1
ATOM 1557 C CA . GLN A 1 206 ? 9.637 12.824 8.769 1.00 94.69 206 GLN A CA 1
ATOM 1558 C C . GLN A 1 206 ? 8.915 11.485 8.523 1.00 94.69 206 GLN A C 1
ATOM 1560 O O . GLN A 1 206 ? 9.425 10.411 8.848 1.00 94.69 206 GLN A O 1
ATOM 1565 N N . ALA A 1 207 ? 7.707 11.557 7.964 1.00 97.56 207 ALA A N 1
ATOM 1566 C CA . ALA A 1 207 ? 6.826 10.416 7.760 1.00 97.56 207 ALA A CA 1
ATOM 1567 C C . ALA A 1 207 ? 6.085 10.536 6.427 1.00 97.56 207 ALA A C 1
ATOM 1569 O O . ALA A 1 207 ? 5.821 11.635 5.943 1.00 97.56 207 ALA A O 1
ATOM 1570 N N . PHE A 1 208 ? 5.685 9.404 5.857 1.00 98.56 208 PHE A N 1
ATOM 1571 C CA . PHE A 1 208 ? 4.701 9.386 4.780 1.00 98.56 208 PHE A CA 1
ATOM 1572 C C . PHE A 1 208 ? 3.301 9.483 5.373 1.00 98.56 208 PHE A C 1
ATOM 1574 O O . PHE A 1 208 ? 3.000 8.847 6.378 1.00 98.56 208 PHE A O 1
ATOM 1581 N N . PHE A 1 209 ? 2.404 10.223 4.741 1.00 98.56 209 PHE A N 1
ATOM 1582 C CA . PHE A 1 209 ? 0.992 10.190 5.072 1.00 98.56 209 PHE A CA 1
ATOM 1583 C C . PHE A 1 209 ? 0.250 9.359 4.038 1.00 98.56 209 PHE A C 1
ATOM 1585 O O . PHE A 1 209 ? 0.128 9.746 2.874 1.00 98.56 209 PHE A O 1
ATOM 1592 N N . VAL A 1 210 ? -0.225 8.196 4.477 1.00 98.75 210 VAL A N 1
ATOM 1593 C CA . VAL A 1 210 ? -0.906 7.232 3.618 1.00 98.75 210 VAL A CA 1
ATOM 1594 C C . VAL A 1 210 ? -2.401 7.304 3.877 1.00 98.75 210 VAL A C 1
ATOM 1596 O O . VAL A 1 210 ? -2.850 7.249 5.024 1.00 98.75 210 VAL A O 1
ATOM 1599 N N . LYS A 1 211 ? -3.178 7.415 2.803 1.00 98.69 211 LYS A N 1
ATOM 1600 C CA . LYS A 1 211 ? -4.640 7.433 2.820 1.00 98.69 211 LYS A CA 1
ATOM 1601 C C . LYS A 1 211 ? -5.172 6.312 1.945 1.00 98.69 211 LYS A C 1
ATOM 1603 O O . LYS A 1 211 ? -4.667 6.112 0.847 1.00 98.69 211 LYS A O 1
ATOM 1608 N N . VAL A 1 212 ? -6.235 5.658 2.393 1.00 98.62 212 VAL A N 1
ATOM 1609 C CA . VAL A 1 212 ? -7.051 4.739 1.593 1.00 98.62 212 VAL A CA 1
ATOM 1610 C C . VAL A 1 212 ? -8.524 4.998 1.882 1.00 98.62 212 VAL A C 1
ATOM 1612 O O . VAL A 1 212 ? -8.915 5.205 3.035 1.00 98.62 212 VAL A O 1
ATOM 1615 N N . TRP A 1 213 ? -9.353 5.027 0.845 1.00 98.25 213 TRP A N 1
ATOM 1616 C CA . TRP A 1 213 ? -10.766 5.371 0.976 1.00 98.25 213 TRP A CA 1
ATOM 1617 C C . TRP A 1 213 ? -11.677 4.531 0.087 1.00 98.25 213 TRP A C 1
ATOM 1619 O O . TRP A 1 213 ? -11.230 3.897 -0.868 1.00 98.25 213 TRP A O 1
ATOM 1629 N N . GLN A 1 214 ? -12.968 4.545 0.426 1.00 97.06 214 GLN A N 1
ATOM 1630 C CA . GLN A 1 214 ? -14.054 3.969 -0.365 1.00 97.06 214 GLN A CA 1
ATOM 1631 C C . GLN A 1 214 ? -15.300 4.862 -0.299 1.00 97.06 214 GLN A C 1
ATOM 1633 O O . GLN A 1 214 ? -15.928 4.979 0.751 1.00 97.06 214 GLN A O 1
ATOM 1638 N N . GLY A 1 215 ? -15.691 5.479 -1.407 1.00 93.12 215 GLY A N 1
ATOM 1639 C CA . GLY A 1 215 ? -16.818 6.403 -1.436 1.00 93.12 215 GLY A CA 1
ATOM 1640 C C . GLY A 1 215 ? -16.619 7.614 -0.513 1.00 93.12 215 GLY A C 1
ATOM 1641 O O . GLY A 1 215 ? -15.508 7.943 -0.085 1.00 93.12 215 GLY A O 1
ATOM 1642 N N . LYS A 1 216 ? -17.712 8.316 -0.204 1.00 87.25 216 LYS A N 1
ATOM 1643 C CA . LYS A 1 216 ? -17.673 9.520 0.640 1.00 87.25 216 LYS A CA 1
ATOM 1644 C C . LYS A 1 216 ? -17.626 9.152 2.125 1.00 87.25 216 LYS A C 1
ATOM 1646 O O . LYS A 1 216 ? -18.411 8.338 2.593 1.00 87.25 216 LYS A O 1
ATOM 1651 N N . GLY A 1 217 ? -16.726 9.788 2.875 1.00 82.12 217 GLY A N 1
ATOM 1652 C CA . GLY A 1 217 ? -16.652 9.678 4.339 1.00 82.12 217 GLY A CA 1
ATOM 1653 C C . GLY A 1 217 ? -15.955 8.425 4.881 1.00 82.12 217 GLY A C 1
ATOM 1654 O O . GLY A 1 217 ? -15.663 8.371 6.071 1.00 82.12 217 GLY A O 1
ATOM 1655 N N . ASN A 1 218 ? -15.614 7.447 4.037 1.00 92.12 218 ASN A N 1
ATOM 1656 C CA . ASN A 1 218 ? -14.946 6.216 4.461 1.00 92.12 218 ASN A CA 1
ATOM 1657 C C . ASN A 1 218 ? -13.424 6.309 4.222 1.00 92.12 218 ASN A C 1
ATOM 1659 O O . ASN A 1 218 ? -12.868 5.592 3.391 1.00 92.12 218 ASN A O 1
ATOM 1663 N N . LEU A 1 219 ? -12.738 7.197 4.943 1.00 96.31 219 LEU A N 1
ATOM 1664 C CA . LEU A 1 219 ? -11.292 7.431 4.827 1.00 96.31 219 LEU A CA 1
ATOM 1665 C C . LEU A 1 219 ? -10.527 6.781 5.989 1.00 96.31 219 LEU A C 1
ATOM 1667 O O . LEU A 1 219 ? -10.829 7.050 7.148 1.00 96.31 219 LEU A O 1
ATOM 1671 N N . ARG A 1 220 ? -9.483 6.003 5.682 1.00 97.94 220 ARG A N 1
ATOM 1672 C CA . ARG A 1 220 ? -8.457 5.574 6.644 1.00 97.94 220 ARG A CA 1
ATOM 1673 C C . ARG A 1 220 ? -7.156 6.285 6.316 1.00 97.94 220 ARG A C 1
ATOM 1675 O O . ARG A 1 220 ? -6.696 6.217 5.179 1.00 97.94 220 ARG A O 1
ATOM 1682 N N . ALA A 1 221 ? -6.575 6.969 7.294 1.00 97.56 221 ALA A N 1
ATOM 1683 C CA . ALA A 1 221 ? -5.334 7.707 7.110 1.00 97.56 221 ALA A CA 1
ATOM 1684 C C . ALA A 1 221 ? -4.370 7.435 8.261 1.00 97.56 221 ALA A C 1
ATOM 1686 O O . ALA A 1 221 ? -4.764 7.502 9.429 1.00 97.56 221 ALA A O 1
ATOM 1687 N N . VAL A 1 222 ? -3.118 7.132 7.925 1.00 98.25 222 VAL A N 1
ATOM 1688 C CA . VAL A 1 222 ? -2.085 6.754 8.890 1.00 98.25 222 VAL A CA 1
ATOM 1689 C C . VAL A 1 222 ? -0.774 7.464 8.540 1.00 98.25 222 VAL A C 1
ATOM 1691 O O . VAL A 1 222 ? -0.332 7.380 7.390 1.00 98.25 222 VAL A O 1
ATOM 1694 N N . PRO A 1 223 ? -0.147 8.181 9.494 1.00 98.00 223 PRO A N 1
ATOM 1695 C CA . PRO A 1 223 ? 1.247 8.572 9.352 1.00 98.00 223 PRO A CA 1
ATOM 1696 C C . PRO A 1 223 ? 2.116 7.316 9.461 1.00 98.00 223 PRO A C 1
ATOM 1698 O O . PRO A 1 223 ? 2.026 6.579 10.438 1.00 98.00 223 PRO A O 1
ATOM 1701 N N . MET A 1 224 ? 2.930 7.072 8.445 1.00 98.44 224 MET A N 1
ATOM 1702 C CA . MET A 1 224 ? 3.861 5.962 8.342 1.00 98.44 224 MET A CA 1
ATOM 1703 C C . MET A 1 224 ? 5.292 6.492 8.507 1.00 98.44 224 MET A C 1
ATOM 1705 O O . MET A 1 224 ? 5.796 7.164 7.600 1.00 98.44 224 MET A O 1
ATOM 1709 N N . PRO A 1 225 ? 5.948 6.223 9.647 1.00 96.94 225 PRO A N 1
ATOM 1710 C CA . PRO A 1 225 ? 7.351 6.559 9.858 1.00 96.94 225 PRO A CA 1
ATOM 1711 C C . PRO A 1 225 ? 8.266 5.925 8.803 1.00 96.94 225 PRO A C 1
ATOM 1713 O O . PRO A 1 225 ? 7.923 4.921 8.173 1.00 96.94 225 PRO A O 1
ATOM 1716 N N . ARG A 1 226 ? 9.460 6.495 8.616 1.00 95.50 226 ARG A N 1
ATOM 1717 C CA . ARG A 1 226 ? 10.458 5.995 7.652 1.00 95.50 226 ARG A CA 1
ATOM 1718 C C . ARG A 1 226 ? 10.874 4.544 7.918 1.00 95.50 226 ARG A C 1
ATOM 1720 O O . ARG A 1 226 ? 11.201 3.823 6.981 1.00 95.50 226 ARG A O 1
ATOM 1727 N N . GLU A 1 227 ? 10.843 4.122 9.179 1.00 96.44 227 GLU A N 1
ATOM 1728 C CA . GLU A 1 227 ? 11.187 2.771 9.617 1.00 96.44 227 GLU A CA 1
ATOM 1729 C C . GLU A 1 227 ? 10.192 1.750 9.049 1.00 96.44 227 GLU A C 1
ATOM 1731 O O . GLU A 1 227 ? 10.598 0.710 8.539 1.00 96.44 227 GLU A O 1
ATOM 1736 N N . ASP A 1 228 ? 8.901 2.086 9.049 1.00 98.31 228 ASP A N 1
ATOM 1737 C CA . ASP A 1 228 ? 7.860 1.270 8.422 1.00 98.31 228 ASP A CA 1
ATOM 1738 C C . ASP A 1 228 ? 7.930 1.357 6.894 1.00 98.31 228 ASP A C 1
ATOM 1740 O O . ASP A 1 228 ? 7.844 0.342 6.198 1.00 98.31 228 ASP A O 1
ATOM 1744 N N . ALA A 1 229 ? 8.144 2.566 6.363 1.00 97.94 229 ALA A N 1
ATOM 1745 C CA . ALA A 1 229 ? 8.261 2.793 4.926 1.00 97.94 229 ALA A CA 1
ATOM 1746 C C . ALA A 1 229 ? 9.395 1.968 4.297 1.00 97.94 229 ALA A C 1
ATOM 1748 O O . ALA A 1 229 ? 9.248 1.491 3.174 1.00 97.94 229 ALA A O 1
ATOM 1749 N N . PHE A 1 230 ? 10.494 1.743 5.026 1.00 97.38 230 PHE A N 1
ATOM 1750 C CA . PHE A 1 230 ? 11.604 0.897 4.590 1.00 97.38 230 PHE A CA 1
ATOM 1751 C C . PHE A 1 230 ? 11.159 -0.540 4.277 1.00 97.38 230 PHE A C 1
ATOM 1753 O O . PHE A 1 230 ? 11.476 -1.058 3.206 1.00 97.38 230 PHE A O 1
ATOM 1760 N N . TYR A 1 231 ? 10.387 -1.175 5.163 1.00 98.25 231 TYR A N 1
ATOM 1761 C CA . TYR A 1 231 ? 9.883 -2.535 4.937 1.00 98.25 231 TYR A CA 1
ATOM 1762 C C . TYR A 1 231 ? 8.796 -2.574 3.860 1.00 98.25 231 TYR A C 1
ATOM 1764 O O . TYR A 1 231 ? 8.781 -3.476 3.020 1.00 98.25 231 TYR A O 1
ATOM 1772 N N . VAL A 1 232 ? 7.923 -1.565 3.824 1.00 98.62 232 VAL A N 1
ATOM 1773 C CA . VAL A 1 232 ? 6.897 -1.447 2.779 1.00 98.62 232 VAL A CA 1
ATOM 1774 C C . VAL A 1 232 ? 7.534 -1.296 1.393 1.00 98.62 232 VAL A C 1
ATOM 1776 O O . VAL A 1 232 ? 7.108 -1.966 0.452 1.00 98.62 232 VAL A O 1
ATOM 1779 N N . ALA A 1 233 ? 8.596 -0.498 1.258 1.00 98.44 233 ALA A N 1
ATOM 1780 C CA . ALA A 1 233 ? 9.323 -0.340 -0.001 1.00 98.44 233 ALA A CA 1
ATOM 1781 C C . ALA A 1 233 ? 9.859 -1.681 -0.528 1.00 98.44 233 ALA A C 1
ATOM 1783 O O . ALA A 1 233 ? 9.767 -1.952 -1.725 1.00 98.44 233 ALA A O 1
ATOM 1784 N N . GLN A 1 234 ? 10.359 -2.552 0.355 1.00 97.94 234 GLN A N 1
ATOM 1785 C CA . GLN A 1 234 ? 10.835 -3.886 -0.027 1.00 97.94 234 GLN A CA 1
ATOM 1786 C C . GLN A 1 234 ? 9.707 -4.777 -0.560 1.00 97.94 234 GLN A C 1
ATOM 1788 O O . GLN A 1 234 ? 9.910 -5.492 -1.542 1.00 97.94 234 GLN A O 1
ATOM 1793 N N . ILE A 1 235 ? 8.516 -4.716 0.045 1.00 98.50 235 ILE A N 1
ATOM 1794 C CA . ILE A 1 235 ? 7.334 -5.456 -0.426 1.00 98.50 235 ILE A CA 1
ATOM 1795 C C . ILE A 1 235 ? 6.939 -4.985 -1.832 1.00 98.50 235 ILE A C 1
ATOM 1797 O O . ILE A 1 235 ? 6.728 -5.809 -2.723 1.00 98.50 235 ILE A O 1
ATOM 1801 N N . VAL A 1 236 ? 6.907 -3.668 -2.059 1.00 98.62 236 VAL A N 1
ATOM 1802 C CA . VAL A 1 236 ? 6.573 -3.085 -3.369 1.00 98.62 236 VAL A CA 1
ATOM 1803 C C . VAL A 1 236 ? 7.607 -3.460 -4.431 1.00 98.62 236 VAL A C 1
ATOM 1805 O O . VAL A 1 236 ? 7.233 -3.902 -5.518 1.00 98.62 236 VAL A O 1
ATOM 1808 N N . ILE A 1 237 ? 8.902 -3.349 -4.123 1.00 98.19 237 ILE A N 1
ATOM 1809 C CA . ILE A 1 237 ? 9.977 -3.743 -5.046 1.00 98.19 237 ILE A CA 1
ATOM 1810 C C . ILE A 1 237 ? 9.868 -5.231 -5.391 1.00 98.19 237 ILE A C 1
ATOM 1812 O O . ILE A 1 237 ? 9.966 -5.593 -6.564 1.00 98.19 237 ILE A O 1
ATOM 1816 N N . ARG A 1 238 ? 9.588 -6.090 -4.405 1.00 97.19 238 ARG A N 1
ATOM 1817 C CA . ARG A 1 238 ? 9.410 -7.527 -4.632 1.00 97.19 238 ARG A CA 1
ATOM 1818 C C . ARG A 1 238 ? 8.247 -7.828 -5.577 1.00 97.19 238 ARG A C 1
ATOM 1820 O O . ARG A 1 238 ? 8.407 -8.667 -6.461 1.00 97.19 238 ARG A O 1
ATOM 1827 N N . ALA A 1 239 ? 7.115 -7.136 -5.438 1.00 97.19 239 ALA A N 1
ATOM 1828 C CA . ALA A 1 239 ? 5.985 -7.289 -6.356 1.00 97.19 239 ALA A CA 1
ATOM 1829 C C . ALA A 1 239 ? 6.366 -6.909 -7.799 1.00 97.19 239 ALA A C 1
ATOM 1831 O O . ALA A 1 239 ? 6.064 -7.647 -8.737 1.00 97.19 239 ALA A O 1
ATOM 1832 N N . ILE A 1 240 ? 7.097 -5.800 -7.978 1.00 97.25 240 ILE A N 1
ATOM 1833 C CA . ILE A 1 240 ? 7.602 -5.372 -9.295 1.00 97.25 240 ILE A CA 1
ATOM 1834 C C . ILE A 1 240 ? 8.518 -6.441 -9.898 1.00 97.25 240 ILE A C 1
ATOM 1836 O O . ILE A 1 240 ? 8.374 -6.787 -11.068 1.00 97.25 240 ILE A O 1
ATOM 1840 N N . GLN A 1 241 ? 9.443 -6.985 -9.108 1.00 96.19 241 GLN A N 1
ATOM 1841 C CA . GLN A 1 241 ? 10.386 -8.006 -9.566 1.00 96.19 241 GLN A CA 1
ATOM 1842 C C . GLN A 1 241 ? 9.685 -9.296 -9.988 1.00 96.19 241 GLN A C 1
ATOM 1844 O O . GLN A 1 241 ? 10.019 -9.857 -11.030 1.00 96.19 241 GLN A O 1
ATOM 1849 N N . GLN A 1 242 ? 8.695 -9.746 -9.213 1.00 94.38 242 GLN A N 1
ATOM 1850 C CA . GLN A 1 242 ? 7.921 -10.947 -9.530 1.00 94.38 242 GLN A CA 1
ATOM 1851 C C . GLN A 1 242 ? 7.108 -10.792 -10.820 1.00 94.38 242 GLN A C 1
ATOM 1853 O O . GLN A 1 242 ? 6.969 -11.757 -11.568 1.00 94.38 242 GLN A O 1
ATOM 1858 N N . GLY A 1 243 ? 6.591 -9.591 -11.097 1.00 90.94 243 GLY A N 1
ATOM 1859 C CA . GLY A 1 243 ? 5.852 -9.292 -12.326 1.00 90.94 243 GLY A CA 1
ATOM 1860 C C . GLY A 1 243 ? 6.727 -8.904 -13.525 1.00 90.94 243 GLY A C 1
ATOM 1861 O O . GLY A 1 243 ? 6.206 -8.749 -14.630 1.00 90.94 243 GLY A O 1
ATOM 1862 N N . SER A 1 244 ? 8.038 -8.713 -13.337 1.00 87.75 244 SER A N 1
ATOM 1863 C CA . SER A 1 244 ? 8.926 -8.189 -14.378 1.00 87.75 244 SER A CA 1
ATOM 1864 C C . SER A 1 244 ? 9.377 -9.282 -15.356 1.00 87.75 244 SER A C 1
ATOM 1866 O O . SER A 1 244 ? 10.021 -10.250 -14.941 1.00 87.75 244 SER A O 1
ATOM 1868 N N . PRO A 1 245 ? 9.157 -9.117 -16.676 1.00 84.69 245 PRO A N 1
ATOM 1869 C CA . PRO A 1 245 ? 9.614 -10.087 -17.671 1.00 84.69 245 PRO A CA 1
ATOM 1870 C C . PRO A 1 245 ? 11.144 -10.151 -17.767 1.00 84.69 245 PRO A C 1
ATOM 1872 O O . PRO A 1 245 ? 11.700 -11.203 -18.070 1.00 84.69 245 PRO A O 1
ATOM 1875 N N . ALA A 1 246 ? 11.833 -9.044 -17.472 1.00 86.88 246 ALA A N 1
ATOM 1876 C CA . ALA A 1 246 ? 13.290 -8.952 -17.528 1.00 86.88 246 ALA A CA 1
ATOM 1877 C C . ALA A 1 246 ? 13.991 -9.588 -16.312 1.00 86.88 246 ALA A C 1
ATOM 1879 O O . ALA A 1 246 ? 15.215 -9.689 -16.318 1.00 86.88 246 ALA A O 1
ATOM 1880 N N . ARG A 1 247 ? 13.236 -10.006 -15.277 1.00 87.06 247 ARG A N 1
ATOM 1881 C CA . ARG A 1 247 ? 13.752 -10.610 -14.031 1.00 87.06 247 ARG A CA 1
ATOM 1882 C C . ARG A 1 247 ? 14.903 -9.811 -13.406 1.00 87.06 247 ARG A C 1
ATOM 1884 O O . ARG A 1 247 ? 15.916 -10.373 -12.998 1.00 87.06 247 ARG A O 1
ATOM 1891 N N . LEU A 1 248 ? 14.740 -8.489 -13.365 1.00 90.38 248 LEU A N 1
ATOM 1892 C CA . LEU A 1 248 ? 15.733 -7.588 -12.788 1.00 90.38 248 LEU A CA 1
ATOM 1893 C C . LEU A 1 248 ? 15.934 -7.892 -11.301 1.00 90.38 248 LEU A C 1
ATOM 1895 O O . LEU A 1 248 ? 14.974 -8.114 -10.559 1.00 90.38 248 LEU A O 1
ATOM 1899 N N . ASP A 1 249 ? 17.185 -7.834 -10.858 1.00 93.94 249 ASP A N 1
ATOM 1900 C CA . ASP A 1 249 ? 17.508 -7.838 -9.438 1.00 93.94 249 ASP A CA 1
ATOM 1901 C C . ASP A 1 249 ? 17.081 -6.512 -8.774 1.00 93.94 249 ASP A C 1
ATOM 1903 O O . ASP A 1 249 ? 16.465 -5.628 -9.387 1.00 93.94 249 ASP A O 1
ATOM 1907 N N . THR A 1 250 ? 17.331 -6.377 -7.471 1.00 95.44 250 THR A N 1
ATOM 1908 C CA . THR A 1 250 ? 16.869 -5.204 -6.710 1.00 95.44 250 THR A CA 1
ATOM 1909 C C . THR A 1 250 ? 17.554 -3.932 -7.189 1.00 95.44 250 THR A C 1
ATOM 1911 O O . THR A 1 250 ? 16.896 -2.903 -7.353 1.00 95.44 250 THR A O 1
ATOM 1914 N N . ALA A 1 251 ? 18.855 -4.007 -7.474 1.00 96.31 251 ALA A N 1
ATOM 1915 C CA . ALA A 1 251 ? 19.629 -2.877 -7.965 1.00 96.31 251 ALA A CA 1
ATOM 1916 C C . ALA A 1 251 ? 19.133 -2.411 -9.343 1.00 96.31 251 ALA A C 1
ATOM 1918 O O . ALA A 1 251 ? 18.866 -1.223 -9.524 1.00 96.31 251 ALA A O 1
ATOM 1919 N N . GLY A 1 252 ? 18.930 -3.337 -10.282 1.00 96.25 252 GLY A N 1
ATOM 1920 C CA . GLY A 1 252 ? 18.399 -3.059 -11.614 1.00 96.25 252 GLY A CA 1
ATOM 1921 C C . GLY A 1 252 ? 16.979 -2.500 -11.572 1.00 96.25 252 GLY A C 1
ATOM 1922 O O . GLY A 1 252 ? 16.677 -1.533 -12.269 1.00 96.25 252 GLY A O 1
ATOM 1923 N N . THR A 1 253 ? 16.125 -3.031 -10.693 1.00 96.75 253 THR A N 1
ATOM 1924 C CA . THR A 1 253 ? 14.759 -2.516 -10.498 1.00 96.75 253 THR A CA 1
ATOM 1925 C C . THR A 1 253 ? 14.779 -1.060 -10.025 1.00 96.75 253 THR A C 1
ATOM 1927 O O . THR A 1 253 ? 14.120 -0.207 -10.621 1.00 96.75 253 THR A O 1
ATOM 1930 N N . ILE A 1 254 ? 15.582 -0.744 -9.003 1.00 96.88 254 ILE A N 1
ATOM 1931 C CA . ILE A 1 254 ? 15.740 0.629 -8.495 1.00 96.88 254 ILE A CA 1
ATOM 1932 C C . ILE A 1 254 ? 16.341 1.547 -9.569 1.00 96.88 254 ILE A C 1
ATOM 1934 O O . ILE A 1 254 ? 15.889 2.683 -9.722 1.00 96.88 254 ILE A O 1
ATOM 1938 N N . ALA A 1 255 ? 17.333 1.071 -10.326 1.00 96.56 255 ALA A N 1
ATOM 1939 C CA . ALA A 1 255 ? 17.955 1.832 -11.406 1.00 96.56 255 ALA A CA 1
ATOM 1940 C C . ALA A 1 255 ? 16.944 2.189 -12.505 1.00 96.56 255 ALA A C 1
ATOM 1942 O O . ALA A 1 255 ? 16.885 3.347 -12.917 1.00 96.56 255 ALA A O 1
ATOM 1943 N N . CYS A 1 256 ? 16.096 1.243 -12.921 1.00 95.50 256 CYS A N 1
ATOM 1944 C CA . CYS A 1 256 ? 15.008 1.514 -13.859 1.00 95.50 256 CYS A CA 1
ATOM 1945 C C . CYS A 1 256 ? 14.037 2.559 -13.302 1.00 95.50 256 CYS A C 1
ATOM 1947 O O . CYS A 1 256 ? 13.751 3.539 -13.985 1.00 95.50 256 CYS A O 1
ATOM 1949 N N . ILE A 1 257 ? 13.576 2.408 -12.055 1.00 96.44 257 ILE A N 1
ATOM 1950 C CA . ILE A 1 257 ? 12.659 3.379 -11.437 1.00 96.44 257 ILE A CA 1
ATOM 1951 C C . ILE A 1 257 ? 13.289 4.782 -11.432 1.00 96.44 257 ILE A C 1
ATOM 1953 O O . ILE A 1 257 ? 12.662 5.736 -11.887 1.00 96.44 257 ILE A O 1
ATOM 1957 N N . ARG A 1 258 ? 14.551 4.921 -11.011 1.00 96.81 258 ARG A N 1
ATOM 1958 C CA . ARG A 1 258 ? 15.269 6.209 -11.049 1.00 96.81 258 ARG A CA 1
ATOM 1959 C C . ARG A 1 258 ? 15.383 6.775 -12.462 1.00 96.81 258 ARG A C 1
ATOM 1961 O O . ARG A 1 258 ? 15.156 7.965 -12.651 1.00 96.81 258 ARG A O 1
ATOM 1968 N N . ALA A 1 259 ? 15.696 5.942 -13.451 1.00 96.00 259 ALA A N 1
ATOM 1969 C CA . ALA A 1 259 ? 15.872 6.384 -14.831 1.00 96.00 259 ALA A CA 1
ATOM 1970 C C . ALA A 1 259 ? 14.591 6.964 -15.454 1.00 96.00 259 ALA A C 1
ATOM 1972 O O . ALA A 1 259 ? 14.692 7.862 -16.294 1.00 96.00 259 ALA A O 1
ATOM 1973 N N . PHE A 1 260 ? 13.414 6.466 -15.058 1.00 94.62 260 PHE A N 1
ATOM 1974 C CA . PHE A 1 260 ? 12.122 6.917 -15.584 1.00 94.62 260 PHE A CA 1
ATOM 1975 C C . PHE A 1 260 ? 11.461 8.006 -14.735 1.00 94.62 260 PHE A C 1
ATOM 1977 O O . PHE A 1 260 ? 10.897 8.939 -15.299 1.00 94.62 260 PHE A O 1
ATOM 1984 N N . TYR A 1 261 ? 11.543 7.913 -13.407 1.00 95.44 261 TYR A N 1
ATOM 1985 C CA . TYR A 1 261 ? 10.818 8.808 -12.496 1.00 95.44 261 TYR A CA 1
ATOM 1986 C C . TYR A 1 261 ? 11.689 9.899 -11.866 1.00 95.44 261 TYR A C 1
ATOM 1988 O O . TYR A 1 261 ? 11.152 10.859 -11.335 1.00 95.44 261 TYR A O 1
ATOM 1996 N N . GLY A 1 262 ? 13.018 9.790 -11.942 1.00 89.25 262 GLY A N 1
ATOM 1997 C CA . GLY A 1 262 ? 13.957 10.772 -11.385 1.00 89.25 262 GLY A CA 1
ATOM 1998 C C . GLY A 1 262 ? 14.344 11.902 -12.338 1.00 89.25 262 GLY A C 1
ATOM 1999 O O . GLY A 1 262 ? 15.323 12.590 -12.080 1.00 89.25 262 GLY A O 1
ATOM 2000 N N . ARG A 1 263 ? 13.629 12.073 -13.458 1.00 79.38 263 ARG A N 1
ATOM 2001 C CA . ARG A 1 263 ? 13.904 13.124 -14.460 1.00 79.38 263 ARG A CA 1
ATOM 2002 C C . ARG A 1 263 ? 13.162 14.445 -14.200 1.00 79.38 263 ARG A C 1
ATOM 2004 O O . ARG A 1 263 ? 13.047 15.249 -15.120 1.00 79.38 263 ARG A O 1
ATOM 2011 N N . SER A 1 264 ? 12.615 14.623 -13.001 1.00 59.06 264 SER A N 1
ATOM 2012 C CA . SER A 1 264 ? 11.871 15.816 -12.572 1.00 59.06 264 SER A CA 1
ATOM 2013 C C . SER A 1 264 ? 12.784 16.946 -12.125 1.00 59.06 264 SER A C 1
ATOM 2015 O O . SER A 1 264 ? 13.707 16.637 -11.336 1.00 59.06 264 SER A O 1
#

pLDDT: mean 81.26, std 20.91, range [29.16, 98.88]

Secondary structure (DSSP, 8-state):
-PPPPHHHHHHHHHHTT------HHHHHHHHHHS-HHHHHHHHHHHHHH--HHHHHHHHHHHHHTT-S-----PPPPPPPPP-PPPPP-------------------------PPPPEEEEE-SSEEEEEEEEE-TT--EEEEEEEEEEEETTEEEEEEEEEEEPPTTTHHHHHHHHTTSSSEEEEEEETTTT-EEEEEEEEGGGTEEEEEEEESSS-EEEEEEEHHHHHHHHHHHHHHHHHH-TT---HHHHHHHHHHHHS--

Radius of gyration: 26.36 Å; chains: 1; bounding box: 76×69×56 Å